Protein AF-A0A2D7CMZ2-F1 (afdb_monomer)

Secondary structure (DSSP, 8-state):
-HHHHHHTS-TT------SSGGG---EEEEEEES--SPPPHHHHHTEEEEEEEESSSTTTTEES-HHHHHHHTT-SEEEEEEEE--SSTT-SPEEEEEEEE--TT--HHHHHHHHHHHHHHHHHHHHHHTT----BPPPPP-TTS-EEPPP-GGGGB--TTS-TGGGHHHHHT-BTTTB-EEEEETTEEEEE---PPPP--

Nearest PDB structures (foldseek):
  2bln-assembly2_B  TM=8.623E-01  e=1.387E-11  Escherichia coli
  5j63-assembly2_B  TM=8.736E-01  e=2.787E-11  Escherichia coli H736
  4wkg-assembly1_C  TM=8.288E-01  e=1.387E-11  Escherichia coli K-12
  6pih-assembly1_A  TM=8.041E-01  e=8.893E-12  Escherichia coli DH5[alpha]
  5j63-assembly1_A  TM=8.215E-01  e=3.593E-11  Escherichia coli H736

Mean predicted aligned error: 3.57 Å

Foldseek 3Di:
DVVVLVVPDDPVDDDDDDDDLVPQDAEAEAEAEQPDDQHDPVSCVRYVFYKYKDWAPPPAQAAAPSVLVVLQVPDQKIKIWIFTQDPPGRQGFTQDIDIFGHPNPAAQVRVCVRSVVVVSVVVVVVVVCPPPTDTHHTDDDDPPGDHDYYDDLVLLEDDPPDDCVNRVSSQRNADCPHRFRWYDDPNDIDGDHDDDDDPDD

Solvent-accessible surface area (backbone atoms only — not comparable to full-atom values): 12060 Å² total; per-residue (Å²): 105,70,68,58,52,58,74,67,48,61,89,88,63,88,82,82,90,76,93,52,79,88,73,64,67,68,46,64,73,41,79,40,70,86,63,89,70,88,78,54,69,75,60,49,65,41,22,80,39,39,32,33,53,43,50,20,62,65,55,32,35,33,75,34,67,26,40,59,59,43,33,48,72,64,47,52,56,36,28,39,26,34,23,38,68,43,88,62,78,80,66,28,39,34,60,50,74,46,81,43,80,42,60,90,82,48,36,36,70,53,48,50,51,55,55,49,53,50,51,54,49,53,51,52,50,53,63,70,41,59,90,69,76,67,69,40,77,58,70,84,81,54,94,86,44,46,70,32,66,73,82,52,60,75,78,25,64,47,66,82,88,54,58,66,76,85,41,38,48,54,55,31,58,28,38,75,83,86,31,36,25,24,35,67,59,93,94,39,81,46,78,51,79,89,76,83,82,75,81,87,125

Radius of gyration: 18.89 Å; Cα contacts (8 Å, |Δi|>4): 293; chains: 1; bounding box: 44×47×57 Å

Sequence (201 aa):
MVRDFIGKLDPRIKAKLLFDENELSEGDLLFLISFHKILKNQDIANYRHSLLLHASDLPDGRGWSPHIWELIKGKNNVTVSILEVSYPADTGRILEKLIVDIPETAICSEINQLVFNAELSLMKNAISAYPNFLFHKQREPSDSDNIWPRRTPQNSEIDPFKSIAEQFNLLRVCDPKRYPAFFYHKDRKYKLFLEVEADED

pLDDT: mean 95.4, std 4.97, range [49.72, 98.75]

Structure (mmCIF, N/CA/C/O backbone):
data_AF-A0A2D7CMZ2-F1
#
_entry.id   AF-A0A2D7CMZ2-F1
#
loop_
_atom_site.group_PDB
_atom_site.id
_atom_site.type_symbol
_atom_site.label_atom_id
_atom_site.label_alt_id
_atom_site.label_comp_id
_atom_site.label_asym_id
_atom_site.label_entity_id
_atom_site.label_seq_id
_atom_site.pdbx_PDB_ins_code
_atom_site.Cartn_x
_atom_site.Cartn_y
_atom_site.Cartn_z
_atom_site.occupancy
_atom_site.B_iso_or_equiv
_atom_site.auth_seq_id
_atom_site.auth_comp_id
_atom_site.auth_asym_id
_atom_site.auth_atom_id
_atom_site.pdbx_PDB_model_num
ATOM 1 N N . MET A 1 1 ? 8.511 -12.801 1.900 1.00 83.44 1 MET A N 1
ATOM 2 C CA . MET A 1 1 ? 7.729 -12.483 0.690 1.00 83.44 1 MET A CA 1
ATOM 3 C C . MET A 1 1 ? 8.542 -11.873 -0.451 1.00 83.44 1 MET A C 1
ATOM 5 O O . MET A 1 1 ? 8.741 -12.588 -1.418 1.00 83.44 1 MET A O 1
ATOM 9 N N . VAL A 1 2 ? 9.078 -10.636 -0.381 1.00 89.00 2 VAL A N 1
ATOM 10 C CA . VAL A 1 2 ? 9.914 -10.099 -1.497 1.00 89.00 2 VAL A CA 1
ATOM 11 C C . VAL A 1 2 ? 11.143 -10.971 -1.770 1.00 89.00 2 VAL A C 1
ATOM 13 O O . VAL A 1 2 ? 11.470 -11.245 -2.917 1.00 89.00 2 VAL A O 1
ATOM 16 N N . ARG A 1 3 ? 11.822 -11.448 -0.719 1.00 92.25 3 ARG A N 1
ATOM 17 C CA . ARG A 1 3 ? 12.965 -12.365 -0.875 1.00 92.25 3 ARG A CA 1
ATOM 18 C C . ARG A 1 3 ? 12.570 -13.655 -1.598 1.00 92.25 3 ARG A C 1
ATOM 20 O O . ARG A 1 3 ? 13.294 -14.095 -2.481 1.00 92.25 3 ARG A O 1
ATOM 27 N N . ASP A 1 4 ? 11.403 -14.204 -1.271 1.00 92.81 4 ASP A N 1
ATOM 28 C CA . ASP A 1 4 ? 10.875 -15.411 -1.916 1.00 92.81 4 ASP A CA 1
ATOM 29 C C . ASP A 1 4 ? 10.481 -15.136 -3.370 1.00 92.81 4 ASP A C 1
ATOM 31 O O . ASP A 1 4 ? 10.699 -15.978 -4.233 1.00 92.81 4 ASP A O 1
ATOM 35 N N . PHE A 1 5 ? 9.933 -13.949 -3.654 1.00 94.12 5 PHE A N 1
ATOM 36 C CA . PHE A 1 5 ? 9.681 -13.480 -5.015 1.00 94.12 5 PHE A CA 1
ATOM 37 C C . PHE A 1 5 ? 10.982 -13.414 -5.822 1.00 94.12 5 PHE A C 1
ATOM 39 O O . PHE A 1 5 ? 11.052 -14.010 -6.891 1.00 94.12 5 PHE A O 1
ATOM 46 N N . ILE A 1 6 ? 12.028 -12.778 -5.279 1.00 94.38 6 ILE A N 1
ATOM 47 C CA . ILE A 1 6 ? 13.356 -12.699 -5.907 1.00 94.38 6 ILE A CA 1
ATOM 48 C C . ILE A 1 6 ? 13.925 -14.099 -6.166 1.00 94.38 6 ILE A C 1
ATOM 50 O O . ILE A 1 6 ? 14.406 -14.364 -7.262 1.00 94.38 6 ILE A O 1
ATOM 54 N N . GLY A 1 7 ? 13.825 -15.011 -5.196 1.00 94.00 7 GLY A N 1
ATOM 55 C CA . GLY A 1 7 ? 14.308 -16.388 -5.337 1.00 94.00 7 GLY A CA 1
ATOM 56 C C . GLY A 1 7 ? 13.576 -17.220 -6.399 1.00 94.00 7 GLY A C 1
ATOM 57 O O . GLY A 1 7 ? 14.083 -18.264 -6.798 1.00 94.00 7 GLY A O 1
ATOM 58 N N . LYS A 1 8 ? 12.403 -16.769 -6.861 1.00 94.38 8 LYS A N 1
ATOM 59 C CA . LYS A 1 8 ? 11.606 -17.406 -7.924 1.00 94.38 8 LYS A CA 1
ATOM 60 C C . LYS A 1 8 ? 11.800 -16.759 -9.300 1.00 94.38 8 LYS A C 1
ATOM 62 O O . LYS A 1 8 ? 11.197 -17.229 -10.264 1.00 94.38 8 LYS A O 1
ATOM 67 N N . LEU A 1 9 ? 12.577 -15.679 -9.400 1.00 94.62 9 LEU A N 1
ATOM 68 C CA . LEU A 1 9 ? 12.885 -15.054 -10.685 1.00 94.62 9 LEU A CA 1
ATOM 69 C C . LEU A 1 9 ? 13.787 -15.961 -11.530 1.00 94.62 9 LEU A C 1
ATOM 71 O O . LEU A 1 9 ? 14.485 -16.833 -11.013 1.00 94.62 9 LEU A O 1
ATOM 75 N N . ASP A 1 10 ? 13.774 -15.739 -12.846 1.00 93.94 10 ASP A N 1
ATOM 76 C CA . ASP A 1 10 ? 14.707 -16.400 -13.758 1.00 93.94 10 ASP A CA 1
ATOM 77 C C . ASP A 1 10 ? 16.156 -16.163 -13.279 1.00 93.94 10 ASP A C 1
ATOM 79 O O . ASP A 1 10 ? 16.508 -15.011 -13.016 1.00 93.94 10 ASP A O 1
ATOM 83 N N . PRO A 1 11 ? 17.017 -17.197 -13.188 1.00 93.06 11 PRO A N 1
ATOM 84 C CA . PRO A 1 11 ? 18.386 -17.061 -12.679 1.00 93.06 11 PRO A CA 1
ATOM 85 C C . PRO A 1 11 ? 19.264 -16.051 -13.430 1.00 93.06 11 PRO A C 1
ATOM 87 O O . PRO A 1 11 ? 20.302 -15.629 -12.920 1.00 93.06 11 PRO A O 1
ATOM 90 N N . ARG A 1 12 ? 18.882 -15.669 -14.655 1.00 94.31 12 ARG A N 1
ATOM 91 C CA . ARG A 1 12 ? 19.566 -14.635 -15.443 1.00 94.31 12 ARG A CA 1
ATOM 92 C C . ARG A 1 12 ? 19.270 -13.223 -14.932 1.00 94.31 12 ARG A C 1
ATOM 94 O O . ARG A 1 12 ? 20.040 -12.307 -15.216 1.00 94.31 12 ARG A O 1
ATOM 101 N N . ILE A 1 13 ? 18.184 -13.039 -14.182 1.00 95.94 13 ILE A N 1
ATOM 102 C CA . ILE A 1 13 ? 17.797 -11.763 -13.582 1.00 95.94 13 ILE A CA 1
ATOM 103 C C . ILE A 1 13 ? 18.567 -11.577 -12.276 1.00 95.94 13 ILE A C 1
ATOM 105 O O . ILE A 1 13 ? 18.423 -12.338 -11.320 1.00 95.94 13 ILE A O 1
ATOM 109 N N . LYS A 1 14 ? 19.365 -10.512 -12.209 1.00 96.00 14 LYS A N 1
ATOM 110 C CA . LYS A 1 14 ? 20.028 -10.087 -10.974 1.00 96.00 14 LYS A CA 1
ATOM 111 C C . LYS A 1 14 ? 19.112 -9.122 -10.232 1.00 96.00 14 LYS A C 1
ATOM 113 O O . LYS A 1 14 ? 18.911 -8.003 -10.688 1.00 96.00 14 LYS A O 1
ATOM 118 N N . ALA A 1 15 ? 18.592 -9.538 -9.083 1.00 96.50 15 ALA A N 1
ATOM 119 C CA . ALA A 1 15 ? 17.739 -8.702 -8.244 1.00 96.50 15 ALA A CA 1
ATOM 120 C C . ALA A 1 15 ? 18.348 -8.503 -6.852 1.00 96.50 15 ALA A C 1
ATOM 122 O O . ALA A 1 15 ? 18.990 -9.397 -6.298 1.00 96.50 15 ALA A O 1
ATOM 123 N N . LYS A 1 16 ? 18.134 -7.314 -6.286 1.00 95.56 16 LYS A N 1
ATOM 124 C CA . LYS A 1 16 ? 18.546 -6.947 -4.928 1.00 95.56 16 LYS A CA 1
ATOM 125 C C . LYS A 1 16 ? 17.369 -6.297 -4.214 1.00 95.56 16 LYS A C 1
ATOM 127 O O . LYS A 1 16 ? 16.633 -5.524 -4.819 1.00 95.56 16 LYS A O 1
ATOM 132 N N . LEU A 1 17 ? 17.213 -6.615 -2.934 1.00 95.81 17 LEU A N 1
ATOM 133 C CA . LEU A 1 17 ? 16.294 -5.917 -2.042 1.00 95.81 17 LEU A CA 1
ATOM 134 C C . LEU A 1 17 ? 17.092 -4.883 -1.253 1.00 95.81 17 LEU A C 1
ATOM 136 O O . LEU A 1 17 ? 18.058 -5.254 -0.589 1.00 95.81 17 LEU A O 1
ATOM 140 N N . LEU A 1 18 ? 16.671 -3.627 -1.343 1.00 95.19 18 LEU A N 1
ATOM 141 C CA . LEU A 1 18 ? 17.294 -2.477 -0.693 1.00 95.19 18 LEU A CA 1
ATOM 142 C C . LEU A 1 18 ? 16.317 -1.908 0.339 1.00 95.19 18 LEU A C 1
ATOM 144 O O . LEU A 1 18 ? 15.101 -2.012 0.154 1.00 95.19 18 LEU A O 1
ATOM 148 N N . PHE A 1 19 ? 16.833 -1.329 1.418 1.00 93.12 19 PHE A N 1
ATOM 149 C CA . PHE A 1 19 ? 16.021 -0.769 2.502 1.00 93.12 19 PHE A CA 1
ATOM 150 C C . PHE A 1 19 ? 16.245 0.733 2.698 1.00 93.12 19 PHE A C 1
ATOM 152 O O . PHE A 1 19 ? 15.421 1.383 3.343 1.00 93.12 19 PHE A O 1
ATOM 159 N N . ASP A 1 20 ? 17.311 1.284 2.122 1.00 92.00 20 ASP A N 1
ATOM 160 C CA . ASP A 1 20 ? 17.645 2.701 2.190 1.00 92.00 20 ASP A CA 1
ATOM 161 C C . ASP A 1 20 ? 18.060 3.257 0.816 1.00 92.00 20 ASP A C 1
ATOM 163 O O . ASP A 1 20 ? 18.661 2.565 -0.008 1.00 92.00 20 ASP A O 1
ATOM 167 N N . GLU A 1 21 ? 17.742 4.528 0.555 1.00 91.62 21 GLU A N 1
ATOM 168 C CA . GLU A 1 21 ? 18.085 5.214 -0.694 1.00 91.62 21 GLU A CA 1
ATOM 169 C C . GLU A 1 21 ? 19.593 5.311 -0.935 1.00 91.62 21 GLU A C 1
ATOM 171 O O . GLU A 1 21 ? 20.021 5.384 -2.082 1.00 91.62 21 GLU A O 1
ATOM 176 N N . ASN A 1 22 ? 20.409 5.275 0.121 1.00 92.75 22 ASN A N 1
ATOM 177 C CA . ASN A 1 22 ? 21.863 5.313 -0.014 1.00 92.75 22 ASN A CA 1
ATOM 178 C C . ASN A 1 22 ? 22.440 3.989 -0.544 1.00 92.75 22 ASN A C 1
ATOM 180 O O . ASN A 1 22 ? 23.614 3.936 -0.902 1.00 92.75 22 ASN A O 1
ATOM 184 N N . GLU A 1 23 ? 21.637 2.922 -0.599 1.00 94.44 23 GLU A N 1
ATOM 185 C CA . GLU A 1 23 ? 22.012 1.645 -1.214 1.00 94.44 23 GLU A CA 1
ATOM 186 C C . GLU A 1 23 ? 21.702 1.603 -2.721 1.00 94.44 23 GLU A C 1
ATOM 188 O O . GLU A 1 23 ? 22.051 0.628 -3.400 1.00 94.44 23 GLU A O 1
ATOM 193 N N . LEU A 1 24 ? 21.025 2.632 -3.252 1.00 95.06 24 LEU A N 1
ATOM 194 C CA . LEU A 1 24 ? 20.744 2.740 -4.679 1.00 95.06 24 LEU A CA 1
ATOM 195 C C . LEU A 1 24 ? 22.048 2.833 -5.470 1.00 95.06 24 LEU A C 1
ATOM 197 O O . LEU A 1 24 ? 23.046 3.411 -5.044 1.00 95.06 24 LEU A O 1
ATOM 201 N N . SER A 1 25 ? 22.025 2.231 -6.651 1.00 93.25 25 SER A N 1
ATOM 202 C CA . SER A 1 25 ? 23.145 2.242 -7.584 1.00 93.25 25 SER A CA 1
ATOM 203 C C . SER A 1 25 ? 22.595 2.473 -8.982 1.00 93.25 25 SER A C 1
ATOM 205 O O . SER A 1 25 ? 22.195 3.589 -9.293 1.00 93.25 25 SER A O 1
ATOM 207 N N . GLU A 1 26 ? 22.524 1.425 -9.789 1.00 95.56 26 GLU A N 1
ATOM 208 C CA . GLU A 1 26 ? 22.036 1.453 -11.162 1.00 95.56 26 GLU A CA 1
ATOM 209 C C . GLU A 1 26 ? 21.335 0.135 -11.499 1.00 95.56 26 GLU A C 1
ATOM 211 O O . GLU A 1 26 ? 21.448 -0.861 -10.770 1.00 95.56 26 GLU A O 1
ATOM 216 N N . GLY A 1 27 ? 20.607 0.114 -12.612 1.00 96.81 27 GLY A N 1
ATOM 217 C CA . GLY A 1 27 ? 19.990 -1.107 -13.117 1.00 96.81 27 GLY A CA 1
ATOM 218 C C . GLY A 1 27 ? 18.964 -0.867 -14.214 1.00 96.81 27 GLY A C 1
ATOM 219 O O . GLY A 1 27 ? 18.706 0.254 -14.639 1.00 96.81 27 GLY A O 1
ATOM 220 N N . ASP A 1 28 ? 18.341 -1.941 -14.680 1.00 97.81 28 ASP A N 1
ATOM 221 C CA . ASP A 1 28 ? 17.277 -1.818 -15.674 1.00 97.81 28 ASP A CA 1
ATOM 222 C C . ASP A 1 28 ? 15.963 -1.355 -15.027 1.00 97.81 28 ASP A C 1
ATOM 224 O O . ASP A 1 28 ? 15.330 -0.417 -15.508 1.00 97.81 28 ASP A O 1
ATOM 228 N N . LEU A 1 29 ? 15.578 -1.970 -13.905 1.00 97.94 29 LEU A N 1
ATOM 229 C CA . LEU A 1 29 ? 14.322 -1.702 -13.206 1.00 97.94 29 LEU A CA 1
ATOM 230 C C . LEU A 1 29 ? 14.569 -1.404 -11.724 1.00 97.94 29 LEU A C 1
ATOM 232 O O . LEU A 1 29 ? 15.198 -2.201 -11.026 1.00 97.94 29 LEU A O 1
ATOM 236 N N . LEU A 1 30 ? 14.015 -0.295 -11.239 1.00 97.94 30 LEU A N 1
ATOM 237 C CA . LEU A 1 30 ? 13.870 0.012 -9.817 1.00 97.94 30 LEU A CA 1
ATOM 238 C C . LEU A 1 30 ? 12.390 -0.068 -9.445 1.00 97.94 30 LEU A C 1
ATOM 240 O O . LEU A 1 30 ? 11.580 0.636 -10.036 1.00 97.94 30 LEU A O 1
ATOM 244 N N . PHE A 1 31 ? 12.037 -0.885 -8.455 1.00 98.00 31 PHE A N 1
ATOM 245 C CA . PHE A 1 31 ? 10.681 -0.935 -7.905 1.00 98.00 31 PHE A CA 1
ATOM 246 C C . PHE A 1 31 ? 10.652 -0.267 -6.530 1.00 98.00 31 PHE A C 1
ATOM 248 O O . PHE A 1 31 ? 11.344 -0.704 -5.611 1.00 98.00 31 PHE A O 1
ATOM 255 N N . LEU A 1 32 ? 9.831 0.770 -6.375 1.00 96.94 32 LEU A N 1
ATOM 256 C CA . LEU A 1 32 ? 9.540 1.406 -5.097 1.00 96.94 32 LEU A CA 1
ATOM 257 C C . LEU A 1 32 ? 8.282 0.772 -4.510 1.00 96.94 32 LEU A C 1
ATOM 259 O O . LEU A 1 32 ? 7.175 0.983 -5.004 1.00 96.94 32 LEU A O 1
ATOM 263 N N . ILE A 1 33 ? 8.468 -0.012 -3.451 1.00 94.88 33 ILE A N 1
ATOM 264 C CA . ILE A 1 33 ? 7.404 -0.768 -2.786 1.00 94.88 33 ILE A CA 1
ATOM 265 C C . ILE A 1 33 ? 7.240 -0.192 -1.386 1.00 94.88 33 ILE A C 1
ATOM 267 O O . ILE A 1 33 ? 8.136 -0.338 -0.554 1.00 94.88 33 ILE A O 1
ATOM 271 N N . SER A 1 34 ? 6.124 0.493 -1.122 1.00 88.56 34 SER A N 1
ATOM 272 C CA . SER A 1 34 ? 5.881 1.163 0.167 1.00 88.56 34 SER A CA 1
ATOM 273 C C . SER A 1 34 ? 7.045 2.065 0.632 1.00 88.56 34 SER A C 1
ATOM 275 O O . SER A 1 34 ? 7.298 2.205 1.829 1.00 88.56 34 SER A O 1
ATOM 277 N N . PHE A 1 35 ? 7.776 2.682 -0.303 1.00 89.06 35 PHE A N 1
ATOM 278 C CA . PHE A 1 35 ? 8.922 3.532 0.014 1.00 89.06 35 PHE A CA 1
ATOM 279 C C . PHE A 1 35 ? 8.464 4.960 0.333 1.00 89.06 35 PHE A C 1
ATOM 281 O O . PHE A 1 35 ? 7.746 5.587 -0.439 1.00 89.06 35 PHE A O 1
ATOM 288 N N . HIS A 1 36 ? 8.851 5.475 1.500 1.00 85.69 36 HIS A N 1
ATOM 289 C CA . HIS A 1 36 ? 8.253 6.687 2.078 1.00 85.69 36 HIS A CA 1
ATOM 290 C C . HIS A 1 36 ? 9.046 7.976 1.839 1.00 85.69 36 HIS A C 1
ATOM 292 O O . HIS A 1 36 ? 8.610 9.046 2.269 1.00 85.69 36 HIS A O 1
ATOM 298 N N . LYS A 1 37 ? 10.224 7.886 1.218 1.00 88.06 37 LYS A N 1
ATOM 299 C CA . LYS A 1 37 ? 11.070 9.044 0.921 1.00 88.06 37 LYS A CA 1
ATOM 300 C C . LYS A 1 37 ? 10.967 9.389 -0.561 1.00 88.06 37 LYS A C 1
ATOM 302 O O . LYS A 1 37 ? 10.842 8.512 -1.411 1.00 88.06 37 LYS A O 1
ATOM 307 N N . ILE A 1 38 ? 11.048 10.679 -0.862 1.00 87.38 38 ILE A N 1
ATOM 308 C CA . ILE A 1 38 ? 11.138 11.158 -2.241 1.00 87.38 38 ILE A CA 1
ATOM 309 C C . ILE A 1 38 ? 12.580 10.946 -2.702 1.00 87.38 38 ILE A C 1
ATOM 311 O O . ILE A 1 38 ? 13.504 11.497 -2.103 1.00 87.38 38 ILE A O 1
ATOM 315 N N . LEU A 1 39 ? 12.766 10.142 -3.748 1.00 90.44 39 LEU A N 1
ATOM 316 C CA . LEU A 1 39 ? 14.077 9.943 -4.359 1.00 90.44 39 LEU A CA 1
ATOM 317 C C . LEU A 1 39 ? 14.504 11.172 -5.160 1.00 90.44 39 LEU A C 1
ATOM 319 O O . LEU A 1 39 ? 13.674 11.880 -5.734 1.00 90.44 39 LEU A O 1
ATOM 323 N N . LYS A 1 40 ? 15.814 11.423 -5.213 1.00 89.31 40 LYS A N 1
ATOM 324 C CA . LYS A 1 40 ? 16.362 12.503 -6.035 1.00 89.31 40 LYS A CA 1
ATOM 325 C C . LYS A 1 40 ? 16.367 12.059 -7.495 1.00 89.31 40 LYS A C 1
ATOM 327 O O . LYS A 1 40 ? 16.633 10.899 -7.798 1.00 89.31 40 LYS A O 1
ATOM 332 N N . ASN A 1 41 ? 16.172 13.007 -8.412 1.00 88.44 41 ASN A N 1
ATOM 333 C CA . ASN A 1 41 ? 16.184 12.729 -9.853 1.00 88.44 41 ASN A CA 1
ATOM 334 C C . ASN A 1 41 ? 17.472 12.032 -10.319 1.00 88.44 41 ASN A C 1
ATOM 336 O O . ASN A 1 41 ? 17.412 11.177 -11.193 1.00 88.44 41 ASN A O 1
ATOM 340 N N . GLN A 1 42 ? 18.620 12.368 -9.721 1.00 90.44 42 GLN A N 1
ATOM 341 C CA . GLN A 1 42 ? 19.901 11.718 -10.019 1.00 90.44 42 GLN A CA 1
ATOM 342 C C . GLN A 1 42 ? 19.908 10.218 -9.678 1.00 90.44 42 GLN A C 1
ATOM 344 O O . GLN A 1 42 ? 20.493 9.441 -10.420 1.00 90.44 42 GLN A O 1
ATOM 349 N N . ASP A 1 43 ? 19.231 9.807 -8.600 1.00 91.31 43 ASP A N 1
ATOM 350 C CA . ASP A 1 43 ? 19.216 8.412 -8.151 1.00 91.31 43 ASP A CA 1
ATOM 351 C C . ASP A 1 43 ? 18.272 7.595 -9.046 1.00 91.31 43 ASP A C 1
ATOM 353 O O . ASP A 1 43 ? 18.578 6.471 -9.432 1.00 91.31 43 ASP A O 1
ATOM 357 N N . ILE A 1 44 ? 17.150 8.204 -9.446 1.00 91.44 44 ILE A N 1
ATOM 358 C CA . ILE A 1 44 ? 16.178 7.647 -10.399 1.00 91.44 44 ILE A CA 1
ATOM 359 C C . ILE A 1 44 ? 16.804 7.475 -11.793 1.00 91.44 44 ILE A C 1
ATOM 361 O O . ILE A 1 44 ? 16.557 6.470 -12.456 1.00 91.44 44 ILE A O 1
ATOM 365 N N . ALA A 1 45 ? 17.615 8.441 -12.240 1.00 92.81 45 ALA A N 1
ATOM 366 C CA . ALA A 1 45 ? 18.195 8.471 -13.586 1.00 92.81 45 ALA A CA 1
ATOM 367 C C . ALA A 1 45 ? 19.223 7.359 -13.853 1.00 92.81 45 ALA A C 1
ATOM 369 O O . ALA A 1 45 ? 19.497 7.054 -15.013 1.00 92.81 45 ALA A O 1
ATOM 370 N N . ASN A 1 46 ? 19.763 6.730 -12.806 1.00 95.69 46 ASN A N 1
ATOM 371 C CA . ASN A 1 46 ? 20.654 5.574 -12.936 1.00 95.69 46 ASN A CA 1
ATOM 372 C C . ASN A 1 46 ? 19.908 4.276 -13.294 1.00 95.69 46 ASN A C 1
ATOM 374 O O . ASN A 1 46 ? 20.536 3.236 -13.509 1.00 95.69 46 ASN A O 1
ATOM 378 N N . TYR A 1 47 ? 18.575 4.316 -13.350 1.00 97.25 47 TYR A N 1
ATOM 379 C CA . TYR A 1 47 ? 17.740 3.187 -13.731 1.00 97.25 47 TYR A CA 1
ATOM 380 C C . TYR A 1 47 ? 17.023 3.460 -15.050 1.00 97.25 47 TYR A C 1
ATOM 382 O O . TYR A 1 47 ? 16.512 4.560 -15.262 1.00 97.25 47 TYR A O 1
ATOM 390 N N . ARG A 1 48 ? 16.925 2.457 -15.936 1.00 96.69 48 ARG A N 1
ATOM 391 C CA . ARG A 1 48 ? 16.186 2.634 -17.206 1.00 96.69 48 ARG A CA 1
ATOM 392 C C . ARG A 1 48 ? 14.709 2.922 -16.965 1.00 96.69 48 ARG A C 1
ATOM 394 O O . ARG A 1 48 ? 14.146 3.779 -17.638 1.00 96.69 48 ARG A O 1
ATOM 401 N N . HIS A 1 49 ? 14.106 2.235 -15.995 1.00 97.44 49 HIS A N 1
ATOM 402 C CA . HIS A 1 49 ? 12.785 2.568 -15.475 1.00 97.44 49 HIS A CA 1
ATOM 403 C C . HIS A 1 49 ? 12.764 2.491 -13.951 1.00 97.44 49 HIS A C 1
ATOM 405 O O . HIS A 1 49 ? 13.173 1.495 -13.356 1.00 97.44 49 HIS A O 1
ATOM 411 N N . SER A 1 50 ? 12.214 3.530 -13.328 1.00 97.56 50 SER A N 1
ATOM 412 C CA . SER A 1 50 ? 11.840 3.517 -11.916 1.00 97.56 50 SER A CA 1
ATOM 413 C C . SER A 1 50 ? 10.323 3.461 -11.817 1.00 97.56 50 SER A C 1
ATOM 415 O O . SER A 1 50 ? 9.635 4.345 -12.328 1.00 97.56 50 SER A O 1
ATOM 417 N N . LEU A 1 51 ? 9.811 2.414 -11.180 1.00 98.06 51 LEU A N 1
ATOM 418 C CA . LEU A 1 51 ? 8.397 2.103 -11.061 1.00 98.06 51 LEU A CA 1
ATOM 419 C C . LEU A 1 51 ? 7.965 2.177 -9.596 1.00 98.06 51 LEU A C 1
ATOM 421 O O . LEU A 1 51 ? 8.625 1.631 -8.718 1.00 98.06 51 LEU A O 1
ATOM 425 N N . LEU A 1 52 ? 6.849 2.839 -9.335 1.00 97.88 52 LEU A N 1
ATOM 426 C CA . LEU A 1 52 ? 6.201 2.932 -8.034 1.00 97.88 52 LEU A CA 1
ATOM 427 C C . LEU A 1 52 ? 5.013 1.971 -7.991 1.00 97.88 52 LEU A C 1
ATOM 429 O O . LEU A 1 52 ? 4.274 1.867 -8.968 1.00 97.88 52 LEU A O 1
ATOM 433 N N . LEU A 1 53 ? 4.828 1.289 -6.863 1.00 98.31 53 LEU A N 1
ATOM 434 C CA . LEU A 1 53 ? 3.602 0.562 -6.541 1.00 98.31 53 LEU A CA 1
ATOM 435 C C . LEU A 1 53 ? 2.751 1.440 -5.623 1.00 98.31 53 LEU A C 1
ATOM 437 O O . LEU A 1 53 ? 3.234 1.907 -4.590 1.00 98.31 53 LEU A O 1
ATOM 441 N N . HIS A 1 54 ? 1.492 1.664 -5.999 1.00 97.88 54 HIS A N 1
ATOM 442 C CA . HIS A 1 54 ? 0.573 2.524 -5.258 1.00 97.88 54 HIS A CA 1
ATOM 443 C C . HIS A 1 54 ? -0.835 1.932 -5.212 1.00 97.88 54 HIS A C 1
ATOM 445 O O . HIS A 1 54 ? -1.438 1.652 -6.243 1.00 97.88 54 HIS A O 1
ATOM 451 N N . ALA A 1 55 ? -1.382 1.754 -4.013 1.00 97.69 55 ALA A N 1
ATOM 452 C CA . ALA A 1 55 ? -2.637 1.035 -3.788 1.00 97.69 55 ALA A CA 1
ATOM 453 C C . ALA A 1 55 ? -3.897 1.914 -3.956 1.00 97.69 55 ALA A C 1
ATOM 455 O O . ALA A 1 55 ? -4.730 1.972 -3.048 1.00 97.69 55 ALA A O 1
ATOM 456 N N . SER A 1 56 ? -4.015 2.625 -5.086 1.00 97.94 56 SER A N 1
ATOM 457 C CA . SER A 1 56 ? -5.259 3.297 -5.493 1.00 97.94 56 SER A CA 1
ATOM 458 C C . SER A 1 56 ? -5.517 3.263 -7.002 1.00 97.94 56 SER A C 1
ATOM 460 O O . SER A 1 56 ? -4.645 2.915 -7.806 1.00 97.94 56 SER A O 1
ATOM 462 N N . ASP A 1 57 ? -6.722 3.689 -7.394 1.00 97.75 57 ASP A N 1
ATOM 463 C CA . ASP A 1 57 ? -7.117 3.901 -8.788 1.00 97.75 57 ASP A CA 1
ATOM 464 C C . ASP A 1 57 ? -6.707 5.297 -9.296 1.00 97.75 57 ASP A C 1
ATOM 466 O O . ASP A 1 57 ? -7.532 6.179 -9.541 1.00 97.75 57 ASP A O 1
ATOM 470 N N . LEU A 1 58 ? -5.397 5.508 -9.452 1.00 98.00 58 LEU A N 1
ATOM 471 C CA . LEU A 1 58 ? -4.832 6.816 -9.805 1.00 98.00 58 LEU A CA 1
ATOM 472 C C . LEU A 1 58 ? -5.463 7.438 -11.072 1.00 98.00 58 LEU A C 1
ATOM 474 O O . LEU A 1 58 ? -5.657 6.733 -12.071 1.00 98.00 58 LEU A O 1
ATOM 478 N N . PRO A 1 59 ? -5.757 8.753 -11.083 1.00 97.44 59 PRO A N 1
ATOM 479 C CA . PRO A 1 59 ? -5.302 9.768 -10.121 1.00 97.44 59 PRO A CA 1
ATOM 480 C C . PRO A 1 59 ? -6.139 9.886 -8.835 1.00 97.44 59 PRO A C 1
ATOM 482 O O . PRO A 1 59 ? -5.778 10.686 -7.970 1.00 97.44 59 PRO A O 1
ATOM 485 N N . ASP A 1 60 ? -7.227 9.124 -8.679 1.00 97.88 60 ASP A N 1
ATOM 486 C CA . ASP A 1 60 ? -7.962 9.081 -7.410 1.00 97.88 60 ASP A CA 1
ATOM 487 C C . ASP A 1 60 ? -7.164 8.297 -6.357 1.00 97.88 60 ASP A C 1
ATOM 489 O O . ASP A 1 60 ? -6.489 7.304 -6.645 1.00 97.88 60 ASP A O 1
ATOM 493 N N . GLY A 1 61 ? -7.206 8.772 -5.116 1.00 96.88 61 GLY A N 1
ATOM 494 C CA . GLY A 1 61 ? -6.521 8.145 -3.993 1.00 96.88 61 GLY A CA 1
ATOM 495 C C . GLY A 1 61 ? -5.002 8.351 -3.964 1.00 96.88 61 GLY A C 1
ATOM 496 O O . GLY A 1 61 ? -4.269 7.467 -3.527 1.00 96.88 61 GLY A O 1
ATOM 497 N N . ARG A 1 62 ? -4.496 9.515 -4.383 1.00 96.75 62 ARG A N 1
ATOM 498 C CA . ARG A 1 62 ? -3.079 9.877 -4.155 1.00 96.75 62 ARG A CA 1
ATOM 499 C C . ARG A 1 62 ? -2.748 9.980 -2.665 1.00 96.75 62 ARG A C 1
ATOM 501 O O . ARG A 1 62 ? -3.642 10.142 -1.833 1.00 96.75 62 ARG A O 1
ATOM 508 N N . GLY A 1 63 ? -1.462 9.964 -2.322 1.00 94.75 63 GLY A N 1
ATOM 509 C CA . GLY A 1 63 ? -0.999 10.194 -0.953 1.00 94.75 63 GLY A CA 1
ATOM 510 C C . GLY A 1 63 ? -0.757 8.902 -0.176 1.00 94.75 63 GLY A C 1
ATOM 511 O O . GLY A 1 63 ? -0.094 7.990 -0.651 1.00 94.75 63 GLY A O 1
ATOM 512 N N . TRP A 1 64 ? -1.214 8.825 1.072 1.00 95.12 64 TRP A N 1
ATOM 513 C CA . TRP A 1 64 ? -0.713 7.811 2.006 1.00 95.12 64 TRP A CA 1
ATOM 514 C C . TRP A 1 64 ? -1.711 6.698 2.290 1.00 95.12 64 TRP A C 1
ATOM 516 O O . TRP A 1 64 ? -2.791 6.949 2.820 1.00 95.12 64 TRP A O 1
ATOM 526 N N . SER A 1 65 ? -1.285 5.453 2.039 1.00 94.19 65 SER A N 1
ATOM 527 C CA . SER A 1 65 ? -2.068 4.234 2.323 1.00 94.19 65 SER A CA 1
ATOM 528 C C . SER A 1 65 ? -3.543 4.346 1.882 1.00 94.19 65 SER A C 1
ATOM 530 O O . SER A 1 65 ? -4.434 4.072 2.685 1.00 94.19 65 SER A O 1
ATOM 532 N N . PRO A 1 66 ? -3.817 4.775 0.636 1.00 96.88 66 PRO A N 1
ATOM 533 C CA . PRO A 1 66 ? -5.169 5.065 0.146 1.00 96.88 66 PRO A CA 1
ATOM 534 C C . PRO A 1 66 ? -6.174 3.935 0.360 1.00 96.88 66 PRO A C 1
ATOM 536 O O . PRO A 1 66 ? -7.242 4.181 0.914 1.00 96.88 66 PRO A O 1
ATOM 539 N N . HIS A 1 67 ? -5.800 2.698 0.029 1.00 97.69 67 HIS A N 1
ATOM 540 C CA . HIS A 1 67 ? -6.615 1.509 0.279 1.00 97.69 67 HIS A CA 1
ATOM 541 C C . HIS A 1 67 ? -7.147 1.426 1.722 1.00 97.69 67 HIS A C 1
ATOM 543 O O . HIS A 1 67 ? -8.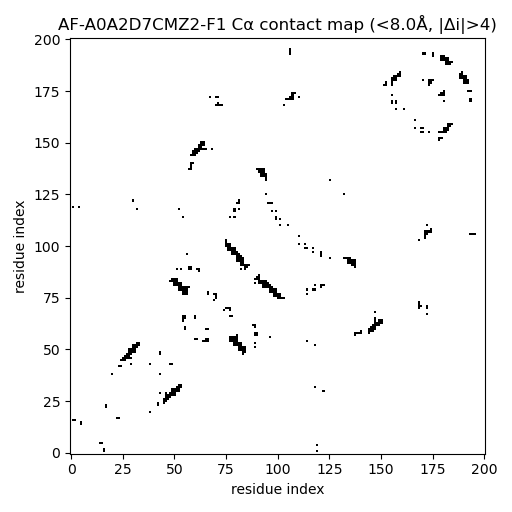305 1.092 1.927 1.00 97.69 67 HIS A O 1
ATOM 549 N N . ILE A 1 68 ? -6.362 1.801 2.740 1.00 97.44 68 ILE A N 1
ATOM 550 C CA . ILE A 1 68 ? -6.827 1.796 4.136 1.00 97.44 68 ILE A CA 1
ATOM 551 C C . ILE A 1 68 ? -7.969 2.793 4.342 1.00 97.44 68 ILE A C 1
ATOM 553 O O . ILE A 1 68 ? -8.966 2.471 4.984 1.00 97.44 68 ILE A O 1
ATOM 557 N N . TRP A 1 69 ? -7.844 4.002 3.799 1.00 97.94 69 TRP A N 1
ATOM 558 C CA . TRP A 1 69 ? -8.887 5.020 3.899 1.00 97.94 69 TRP A CA 1
ATOM 559 C C . TRP A 1 69 ? -10.158 4.635 3.144 1.00 97.94 69 TRP A C 1
ATOM 561 O O . TRP A 1 69 ? -11.265 4.885 3.620 1.00 97.94 69 TRP A O 1
ATOM 571 N N . GLU A 1 70 ? -10.004 4.007 1.984 1.00 97.50 70 GLU A N 1
ATOM 572 C CA . GLU A 1 70 ? -11.117 3.501 1.190 1.00 97.50 70 GLU A CA 1
ATOM 573 C C . GLU A 1 70 ? -11.872 2.371 1.898 1.00 97.50 70 GLU A C 1
ATOM 575 O O . GLU A 1 70 ? -13.103 2.391 1.941 1.00 97.50 70 GLU A O 1
ATOM 580 N N . LEU A 1 71 ? -11.150 1.436 2.523 1.00 98.31 71 LEU A N 1
ATOM 581 C CA . LEU A 1 71 ? -11.740 0.359 3.320 1.00 98.31 71 LEU A CA 1
ATOM 582 C C . LEU A 1 71 ? -12.462 0.902 4.563 1.00 98.31 71 LEU A C 1
ATOM 584 O O . LEU A 1 71 ? -13.555 0.435 4.878 1.00 98.31 71 LEU A O 1
ATOM 588 N N . ILE A 1 72 ? -11.921 1.936 5.226 1.00 97.88 72 ILE A N 1
ATOM 589 C CA . ILE A 1 72 ? -12.615 2.645 6.322 1.00 97.88 72 ILE A CA 1
ATOM 590 C C . ILE A 1 72 ? -13.940 3.243 5.830 1.00 97.88 72 ILE A C 1
ATOM 592 O O . ILE A 1 72 ? -14.946 3.170 6.535 1.00 97.88 72 ILE A O 1
ATOM 596 N N . LYS A 1 73 ? -13.959 3.800 4.611 1.00 96.69 73 LYS A N 1
ATOM 597 C CA . LYS A 1 73 ? -15.166 4.331 3.954 1.00 96.69 73 LYS A CA 1
ATOM 598 C C . LYS A 1 73 ? -16.125 3.243 3.442 1.00 96.69 73 LYS A C 1
ATOM 600 O O . LYS A 1 73 ? -17.157 3.584 2.872 1.00 96.69 73 LYS A O 1
ATOM 605 N N . GLY A 1 74 ? -15.816 1.963 3.648 1.00 97.00 74 GLY A N 1
ATOM 606 C CA . GLY A 1 74 ? -16.687 0.848 3.287 1.00 97.00 74 GLY A CA 1
ATOM 607 C C . GLY A 1 74 ? -16.523 0.336 1.860 1.00 97.00 74 GLY A C 1
ATOM 608 O O . GLY A 1 74 ? -17.390 -0.400 1.398 1.00 97.00 74 GLY A O 1
ATOM 609 N N . LYS A 1 75 ? -1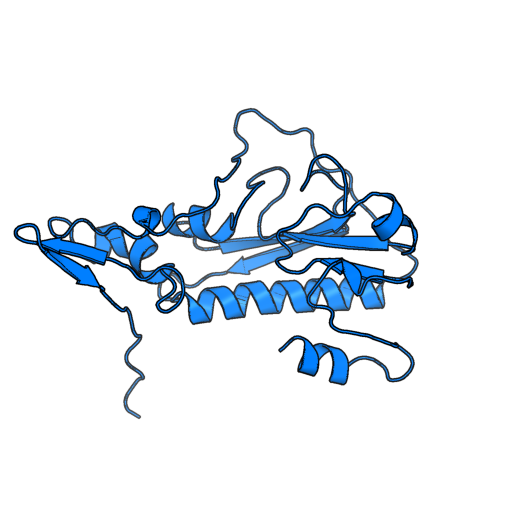5.433 0.677 1.151 1.00 97.12 75 LYS A N 1
ATOM 610 C CA . LYS A 1 75 ? -15.098 -0.067 -0.072 1.00 97.12 75 LYS A CA 1
ATOM 611 C C . LYS A 1 75 ? -14.790 -1.529 0.283 1.00 97.12 75 LYS A C 1
ATOM 613 O O . LYS A 1 75 ? -14.229 -1.823 1.338 1.00 97.12 75 LYS A O 1
ATOM 618 N N . ASN A 1 76 ? -15.143 -2.433 -0.623 1.00 96.44 76 ASN A N 1
ATOM 619 C CA . ASN A 1 76 ? -14.890 -3.876 -0.535 1.00 96.44 76 ASN A CA 1
ATOM 620 C C . ASN A 1 76 ? -13.899 -4.365 -1.607 1.00 96.44 76 ASN A C 1
ATOM 622 O O . ASN A 1 76 ? -13.673 -5.558 -1.763 1.00 96.44 76 ASN A O 1
ATOM 626 N N . ASN A 1 77 ? -13.305 -3.438 -2.349 1.00 97.75 77 ASN A N 1
ATOM 627 C CA . ASN A 1 77 ? -12.221 -3.681 -3.282 1.00 97.75 77 ASN A CA 1
ATOM 628 C C . ASN A 1 77 ? -11.278 -2.479 -3.263 1.00 97.75 77 ASN A C 1
ATOM 630 O O . ASN A 1 77 ? -11.655 -1.377 -2.849 1.00 97.75 77 ASN A O 1
ATOM 634 N N . VAL A 1 78 ? -10.040 -2.716 -3.676 1.00 98.06 78 VAL A N 1
ATOM 635 C CA . VAL A 1 78 ? -8.993 -1.701 -3.777 1.00 98.06 78 VAL A CA 1
ATOM 636 C C . VAL A 1 78 ? -8.259 -1.900 -5.096 1.00 98.06 78 VAL A C 1
ATOM 638 O O . VAL A 1 78 ? -8.053 -3.030 -5.537 1.00 98.06 78 VAL A O 1
ATOM 641 N N . THR A 1 79 ? -7.851 -0.812 -5.734 1.00 98.62 79 THR A N 1
ATOM 642 C CA . THR A 1 79 ? -7.033 -0.881 -6.948 1.00 98.62 79 THR A CA 1
ATOM 643 C C . THR A 1 79 ? -5.568 -0.730 -6.574 1.00 98.62 79 THR A C 1
ATOM 645 O O . THR A 1 79 ? -5.227 0.138 -5.781 1.00 98.62 79 THR A O 1
ATOM 648 N N . VAL A 1 80 ? -4.685 -1.539 -7.151 1.00 98.75 80 VAL A N 1
ATOM 649 C CA . VAL A 1 80 ? -3.231 -1.382 -7.053 1.00 98.75 80 VAL A CA 1
ATOM 650 C C . VAL A 1 80 ? -2.698 -1.004 -8.424 1.00 98.75 80 VAL A C 1
ATOM 652 O O . VAL A 1 80 ? -2.932 -1.706 -9.404 1.00 98.75 80 VAL A O 1
ATOM 655 N N . SER A 1 81 ? -1.997 0.119 -8.493 1.00 98.69 81 SER A N 1
ATOM 656 C CA . SER A 1 81 ? -1.388 0.663 -9.700 1.00 98.69 81 SER A CA 1
ATOM 657 C C . SER A 1 81 ? 0.127 0.483 -9.655 1.00 98.69 81 SER A C 1
ATOM 659 O O . SER A 1 81 ? 0.754 0.713 -8.621 1.00 98.69 81 SER A O 1
ATOM 661 N N . ILE A 1 82 ? 0.723 0.144 -10.797 1.00 98.75 82 ILE A N 1
ATOM 662 C CA . ILE A 1 82 ? 2.157 0.309 -11.044 1.00 98.75 82 ILE A CA 1
ATOM 663 C C . ILE A 1 82 ? 2.358 1.418 -12.073 1.00 98.75 82 ILE A C 1
ATOM 665 O O . ILE A 1 82 ? 1.695 1.450 -13.111 1.00 98.75 82 ILE A O 1
ATOM 669 N N . LEU A 1 83 ? 3.246 2.359 -11.775 1.00 98.44 83 LEU A N 1
ATOM 670 C CA . LEU A 1 83 ? 3.431 3.580 -12.555 1.00 98.44 83 LEU A CA 1
ATOM 671 C C . LEU A 1 83 ? 4.887 4.017 -12.570 1.00 98.44 83 LEU A C 1
ATOM 673 O O . LEU A 1 83 ? 5.661 3.612 -11.713 1.00 98.44 83 LEU A O 1
ATOM 677 N N . GLU A 1 84 ? 5.263 4.877 -13.508 1.00 97.31 84 GLU A N 1
ATOM 678 C CA . GLU A 1 84 ? 6.568 5.535 -13.441 1.00 97.31 84 GLU A CA 1
ATOM 679 C C . GLU A 1 84 ? 6.663 6.474 -12.243 1.00 97.31 84 GLU A C 1
ATOM 681 O O . GLU A 1 84 ? 5.722 7.197 -11.908 1.00 97.31 84 GLU A O 1
ATOM 686 N N . VAL A 1 85 ? 7.841 6.510 -11.630 1.00 96.12 85 VAL A N 1
ATOM 687 C CA . VAL A 1 85 ? 8.172 7.538 -10.648 1.00 96.12 85 VAL A CA 1
ATOM 688 C C . VAL A 1 85 ? 8.210 8.893 -11.354 1.00 96.12 85 VAL A C 1
ATOM 690 O O . VAL A 1 85 ? 8.893 9.069 -12.362 1.00 96.12 85 VAL A O 1
ATOM 693 N N . SER A 1 86 ? 7.481 9.865 -10.814 1.00 93.50 86 SER A N 1
ATOM 694 C CA . SER A 1 86 ? 7.427 11.233 -11.329 1.00 93.50 86 SER A CA 1
ATOM 695 C C . SER A 1 86 ? 7.471 12.254 -10.200 1.00 93.50 86 SER A C 1
ATOM 697 O O . SER A 1 86 ? 7.286 11.916 -9.030 1.00 93.50 86 SER A O 1
ATOM 699 N N . TYR A 1 87 ? 7.637 13.522 -10.574 1.00 89.88 87 TYR A N 1
ATOM 700 C CA . T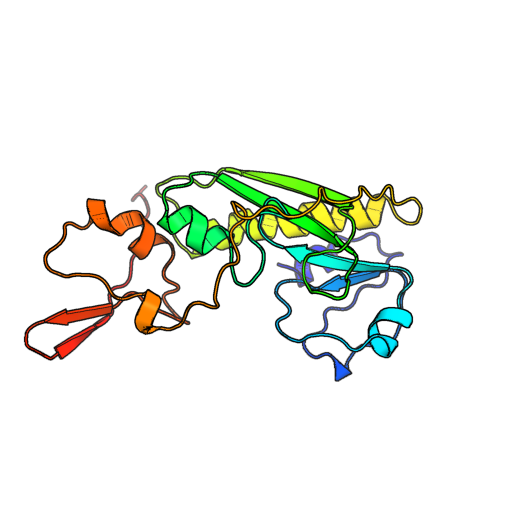YR A 1 87 ? 7.328 14.656 -9.714 1.00 89.88 87 TYR A CA 1
ATOM 701 C C . TYR A 1 87 ? 6.203 15.489 -10.352 1.00 89.88 87 TYR A C 1
ATOM 703 O O . TYR A 1 87 ? 6.360 15.888 -11.508 1.00 89.88 87 TYR A O 1
ATOM 711 N N . PRO A 1 88 ? 5.104 15.794 -9.637 1.00 91.19 88 PRO A N 1
ATOM 712 C CA . PRO A 1 88 ? 4.774 15.382 -8.265 1.00 91.19 88 PRO 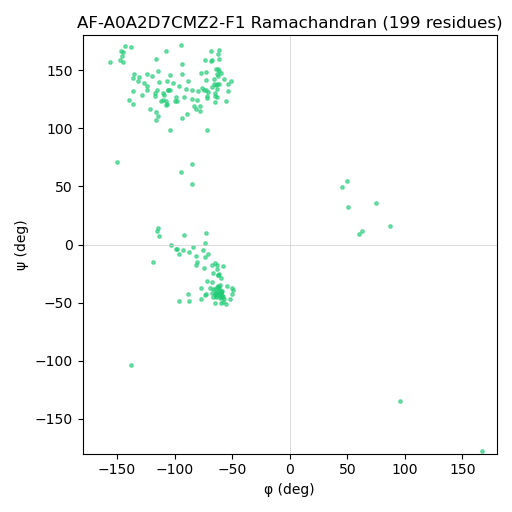A CA 1
ATOM 713 C C . PRO A 1 88 ? 4.637 13.857 -8.063 1.00 91.19 88 PRO A C 1
ATOM 715 O O . PRO A 1 88 ? 4.599 13.091 -9.026 1.00 91.19 88 PRO A O 1
ATOM 718 N N . ALA A 1 89 ? 4.597 13.409 -6.803 1.00 92.00 89 ALA A N 1
ATOM 719 C CA . ALA A 1 89 ? 4.382 11.995 -6.485 1.00 92.00 89 ALA A CA 1
ATOM 720 C C . ALA A 1 89 ? 3.013 11.514 -6.996 1.00 92.00 89 ALA A C 1
ATOM 722 O O . ALA A 1 89 ? 2.058 12.291 -7.066 1.00 92.00 89 ALA A O 1
ATOM 723 N N . ASP A 1 90 ? 2.935 10.231 -7.344 1.00 95.12 90 ASP A N 1
ATOM 724 C CA . ASP A 1 90 ? 1.726 9.542 -7.812 1.00 95.12 90 ASP A CA 1
ATOM 725 C C . ASP A 1 90 ? 1.122 10.066 -9.138 1.00 95.12 90 ASP A C 1
ATOM 727 O O . ASP A 1 90 ? 0.008 9.693 -9.504 1.00 95.12 90 ASP A O 1
ATOM 731 N N . THR A 1 91 ? 1.829 10.919 -9.895 1.00 96.12 91 THR A N 1
ATOM 732 C CA . THR A 1 91 ? 1.325 11.494 -11.167 1.00 96.12 91 THR A CA 1
ATOM 733 C C . THR A 1 91 ? 1.896 10.856 -12.432 1.00 96.12 91 THR A C 1
ATOM 735 O O . THR A 1 91 ? 1.568 11.276 -13.542 1.00 96.12 91 THR A O 1
ATOM 738 N N . GLY A 1 92 ? 2.781 9.872 -12.286 1.00 96.75 92 GLY A N 1
ATOM 739 C CA . GLY A 1 92 ? 3.480 9.260 -13.409 1.00 96.75 92 GLY A CA 1
ATOM 740 C C . GLY A 1 92 ? 2.550 8.453 -14.306 1.00 96.75 92 GLY A C 1
ATOM 741 O O . GLY A 1 92 ? 1.409 8.148 -13.956 1.00 96.75 92 GLY A O 1
ATOM 742 N N . ARG A 1 93 ? 3.030 8.093 -15.496 1.00 98.12 93 ARG A N 1
ATOM 743 C CA . ARG A 1 93 ? 2.237 7.277 -16.421 1.00 98.12 93 ARG A CA 1
ATOM 744 C C . ARG A 1 93 ? 2.027 5.886 -15.826 1.00 98.12 93 ARG A C 1
ATOM 746 O O . ARG A 1 93 ? 2.953 5.306 -15.263 1.00 98.12 93 ARG A O 1
ATOM 753 N N . ILE A 1 94 ? 0.819 5.358 -15.966 1.00 98.62 94 ILE A N 1
ATOM 754 C CA . ILE A 1 94 ? 0.448 4.040 -15.453 1.00 98.62 94 ILE A CA 1
ATOM 755 C C . ILE A 1 94 ? 0.954 2.977 -16.418 1.00 98.62 94 ILE A C 1
ATOM 757 O O . ILE A 1 94 ? 0.730 3.084 -17.622 1.00 98.62 94 ILE A O 1
ATOM 761 N N . LEU A 1 95 ? 1.614 1.953 -15.891 1.00 98.62 95 LEU A N 1
ATOM 762 C CA . LEU A 1 95 ? 1.950 0.753 -16.647 1.00 98.62 95 LEU A CA 1
ATOM 763 C C . LEU A 1 95 ? 0.798 -0.255 -16.584 1.00 98.62 95 LEU A C 1
ATOM 765 O O . LEU A 1 95 ? 0.352 -0.736 -17.617 1.00 98.62 95 LEU A O 1
ATOM 769 N N . GLU A 1 96 ? 0.279 -0.537 -15.390 1.00 98.62 96 GLU A N 1
ATOM 770 C CA . GLU A 1 96 ? -0.807 -1.504 -15.196 1.00 98.62 96 GLU A CA 1
ATOM 771 C C . GLU A 1 96 ? -1.581 -1.200 -13.901 1.00 98.62 96 GLU A C 1
ATOM 773 O O . GLU A 1 96 ? -1.059 -0.554 -12.987 1.00 98.62 96 GLU A O 1
ATOM 778 N N . LYS A 1 97 ? -2.835 -1.662 -13.824 1.00 98.69 97 LYS A N 1
ATOM 779 C CA . LYS A 1 97 ? -3.659 -1.650 -12.610 1.00 98.69 97 LYS A CA 1
ATOM 780 C C . LYS A 1 97 ? -4.280 -3.021 -12.383 1.00 98.69 97 LYS A C 1
ATOM 782 O O . LYS A 1 97 ? -4.714 -3.654 -13.341 1.00 98.69 97 LYS A O 1
ATOM 787 N N . LEU A 1 98 ? -4.401 -3.424 -11.123 1.00 98.69 98 LEU A N 1
ATOM 788 C CA . LEU A 1 98 ? -5.156 -4.603 -10.701 1.00 98.69 98 LEU A CA 1
ATOM 789 C C . LEU A 1 98 ? -6.211 -4.204 -9.676 1.00 98.69 98 LEU A C 1
ATOM 791 O O . LEU A 1 98 ? -5.918 -3.450 -8.753 1.00 98.69 98 LEU A O 1
ATOM 795 N N . ILE A 1 99 ? -7.422 -4.736 -9.821 1.00 98.69 99 ILE A N 1
ATOM 796 C CA . ILE A 1 99 ? -8.465 -4.643 -8.797 1.00 98.69 99 ILE A CA 1
ATOM 797 C C . ILE A 1 99 ? -8.323 -5.858 -7.882 1.00 98.69 99 ILE A C 1
ATOM 799 O O . ILE A 1 99 ? -8.153 -6.982 -8.356 1.00 98.69 99 ILE A O 1
ATOM 803 N N . VAL A 1 100 ? -8.375 -5.618 -6.578 1.00 98.56 100 VAL A N 1
ATOM 804 C CA . VAL A 1 100 ? -8.258 -6.633 -5.535 1.00 98.56 100 VAL A CA 1
ATOM 805 C C . VAL A 1 100 ? -9.514 -6.586 -4.686 1.00 98.56 100 VAL A C 1
ATOM 807 O O . VAL A 1 100 ? -9.772 -5.583 -4.019 1.00 98.56 100 VAL A O 1
ATOM 810 N N . ASP A 1 101 ? -10.277 -7.672 -4.689 1.00 98.50 101 ASP A N 1
ATOM 811 C CA . ASP A 1 101 ? -11.410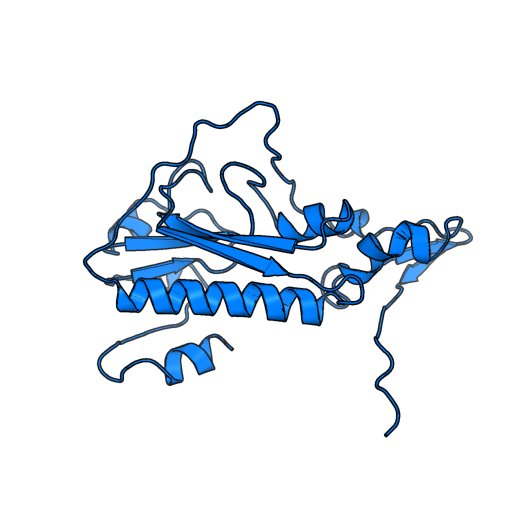 -7.824 -3.784 1.00 98.50 101 ASP A CA 1
ATOM 812 C C . ASP A 1 101 ? -10.903 -8.037 -2.356 1.00 98.50 101 ASP A C 1
ATOM 814 O O . ASP A 1 101 ? -10.018 -8.857 -2.096 1.00 98.50 101 ASP A O 1
ATOM 818 N N . ILE A 1 102 ? -11.466 -7.277 -1.424 1.00 98.50 102 ILE A N 1
ATOM 819 C CA . ILE A 1 102 ? -11.134 -7.326 -0.006 1.00 98.50 102 ILE A CA 1
ATOM 820 C C . ILE A 1 102 ? -12.382 -7.799 0.738 1.00 98.50 102 ILE A C 1
ATOM 822 O O . ILE A 1 102 ? -13.325 -7.014 0.888 1.00 98.50 102 ILE A O 1
ATOM 826 N N . PRO A 1 103 ? -12.402 -9.050 1.240 1.00 97.75 103 PRO A N 1
ATOM 827 C CA . PRO A 1 103 ? -13.515 -9.544 2.037 1.00 97.75 103 PRO A CA 1
ATOM 828 C C . PRO A 1 103 ? -13.847 -8.578 3.176 1.00 97.75 103 PRO A C 1
ATOM 830 O O . PRO A 1 103 ? -12.953 -8.007 3.808 1.00 97.75 103 PRO A O 1
ATOM 833 N N . GLU A 1 104 ? -15.133 -8.386 3.462 1.00 96.38 104 GLU A N 1
ATOM 834 C CA . GLU A 1 104 ? -15.564 -7.492 4.548 1.00 96.38 104 GLU A CA 1
ATOM 835 C C . GLU A 1 104 ? -15.060 -7.971 5.914 1.00 96.38 104 GLU A C 1
ATOM 837 O O . GLU A 1 104 ? -14.807 -7.157 6.799 1.00 96.38 104 GLU A O 1
ATOM 842 N N . THR A 1 105 ? -14.830 -9.278 6.047 1.00 95.75 105 THR A N 1
ATOM 843 C CA . THR A 1 105 ? -14.264 -9.937 7.227 1.00 95.75 105 THR A CA 1
ATOM 844 C C . THR A 1 105 ? -12.744 -9.837 7.321 1.00 95.75 105 THR A C 1
ATOM 846 O O . THR A 1 105 ? -12.204 -10.083 8.396 1.00 95.75 105 THR A O 1
ATOM 849 N N . ALA A 1 106 ? -12.051 -9.466 6.237 1.00 97.56 106 ALA A N 1
ATOM 850 C CA . ALA A 1 106 ? -10.596 -9.466 6.211 1.00 97.56 106 ALA A CA 1
ATOM 851 C C . ALA A 1 106 ? -10.025 -8.441 7.198 1.00 97.56 106 ALA A C 1
ATOM 853 O O . ALA A 1 106 ? -10.403 -7.260 7.172 1.00 97.56 106 ALA A O 1
ATOM 854 N N . ILE A 1 107 ? -9.082 -8.885 8.025 1.00 97.31 107 ILE A N 1
ATOM 855 C CA . ILE A 1 107 ? -8.353 -8.049 8.982 1.00 97.31 107 ILE A CA 1
ATOM 856 C C . ILE A 1 107 ? -7.025 -7.552 8.401 1.00 97.31 107 ILE A C 1
ATOM 858 O O . ILE A 1 107 ? -6.582 -7.968 7.333 1.00 97.31 107 ILE A O 1
ATOM 862 N N . CYS A 1 108 ? -6.357 -6.645 9.113 1.00 97.31 108 CYS A N 1
ATOM 863 C CA . CYS A 1 108 ? -5.199 -5.891 8.634 1.00 97.31 108 CYS A CA 1
ATOM 864 C C . CYS A 1 108 ? -4.105 -6.774 8.012 1.00 97.31 108 CYS A C 1
ATOM 866 O O . CYS A 1 108 ? -3.564 -6.439 6.960 1.00 97.31 108 CYS A O 1
ATOM 868 N N . SER A 1 109 ? -3.787 -7.921 8.617 1.00 96.00 109 SER A N 1
ATOM 869 C CA . SER A 1 109 ? -2.807 -8.868 8.069 1.00 96.00 109 SER A CA 1
ATOM 870 C C . SER A 1 109 ? -3.233 -9.464 6.727 1.00 96.00 109 SER A C 1
ATOM 872 O O . SER A 1 109 ? -2.412 -9.555 5.818 1.00 96.00 109 SER A O 1
ATOM 874 N N . GLU A 1 110 ? -4.502 -9.835 6.590 1.00 97.44 110 GLU A N 1
ATOM 875 C CA . GLU A 1 110 ? -5.064 -10.444 5.381 1.00 97.44 110 GLU A CA 1
ATOM 876 C C . GLU A 1 110 ? -5.209 -9.408 4.267 1.00 97.44 110 GLU A C 1
ATOM 878 O O . GLU A 1 110 ? -4.807 -9.661 3.135 1.00 97.44 110 GLU A O 1
ATOM 883 N N . ILE A 1 111 ? -5.675 -8.201 4.603 1.00 97.94 111 ILE A N 1
ATOM 884 C CA . ILE A 1 111 ? -5.723 -7.054 3.687 1.00 97.94 111 ILE A CA 1
ATOM 885 C C . ILE A 1 111 ? -4.325 -6.778 3.125 1.00 97.94 111 ILE A C 1
ATOM 887 O O . ILE A 1 111 ? -4.147 -6.711 1.909 1.00 97.94 111 ILE A O 1
ATOM 891 N N . ASN A 1 112 ? -3.318 -6.663 3.999 1.00 96.31 112 ASN A N 1
ATOM 892 C CA . ASN A 1 112 ? -1.937 -6.433 3.578 1.00 96.31 112 ASN A CA 1
ATOM 893 C C . ASN A 1 112 ? -1.431 -7.569 2.680 1.00 96.31 112 ASN A C 1
ATOM 895 O O . ASN A 1 112 ? -0.755 -7.306 1.691 1.00 96.31 112 ASN A O 1
ATOM 899 N N . GLN A 1 113 ? -1.766 -8.822 2.996 1.00 97.00 113 GLN A N 1
ATOM 900 C CA . GLN A 1 113 ? -1.383 -9.981 2.191 1.00 97.00 113 GLN A CA 1
ATOM 901 C C . GLN A 1 113 ? -2.011 -9.946 0.788 1.00 97.00 113 GLN A C 1
ATOM 903 O O . GLN A 1 113 ? -1.317 -10.223 -0.191 1.00 97.00 113 GLN A O 1
ATOM 908 N N . LEU A 1 114 ? -3.293 -9.587 0.679 1.00 98.44 114 LEU A N 1
ATOM 909 C CA . LEU A 1 114 ? -4.014 -9.464 -0.592 1.00 98.44 114 LEU A CA 1
ATOM 910 C C . LEU A 1 114 ? -3.433 -8.346 -1.467 1.00 98.44 114 LEU A C 1
ATOM 912 O O . LEU A 1 114 ? -3.080 -8.589 -2.621 1.00 98.44 114 LEU A O 1
ATOM 916 N N . VAL A 1 115 ? -3.263 -7.147 -0.902 1.00 98.06 115 VAL A N 1
ATOM 917 C CA . VAL A 1 115 ? -2.681 -5.993 -1.610 1.00 98.06 115 VAL A CA 1
ATOM 918 C C . VAL A 1 115 ? -1.257 -6.303 -2.062 1.00 98.06 115 VAL A C 1
ATOM 920 O O . VAL A 1 115 ? -0.909 -6.097 -3.223 1.00 98.06 115 VAL A O 1
ATOM 923 N N . PHE A 1 116 ? -0.441 -6.874 -1.180 1.00 97.19 116 PHE A N 1
ATOM 924 C CA . PHE A 1 116 ? 0.948 -7.177 -1.492 1.00 97.19 116 PHE A CA 1
ATOM 925 C C . PHE A 1 116 ? 1.092 -8.288 -2.550 1.00 97.19 116 PHE A C 1
ATOM 927 O O . PHE A 1 116 ? 1.992 -8.245 -3.387 1.00 97.19 116 PHE A O 1
ATOM 934 N N . ASN A 1 117 ? 0.179 -9.265 -2.591 1.00 97.94 117 ASN A N 1
ATOM 935 C CA . ASN A 1 117 ? 0.1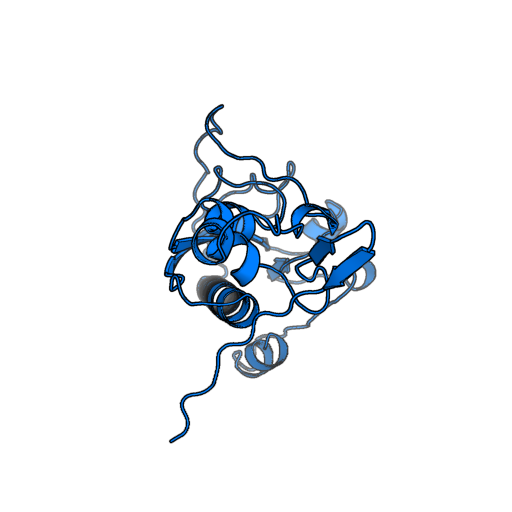35 -10.249 -3.679 1.00 97.94 117 ASN A CA 1
ATOM 936 C C . ASN A 1 117 ? -0.150 -9.596 -5.043 1.00 97.94 117 ASN A C 1
ATOM 938 O O . ASN A 1 117 ? 0.425 -10.013 -6.057 1.00 97.94 117 ASN A O 1
ATOM 942 N N . ALA A 1 118 ? -0.996 -8.564 -5.079 1.00 98.50 118 ALA A N 1
ATOM 943 C CA . ALA A 1 118 ? -1.229 -7.785 -6.291 1.00 98.50 118 ALA A CA 1
ATOM 944 C C . ALA A 1 118 ? 0.014 -6.976 -6.691 1.00 98.50 118 ALA A C 1
ATOM 946 O O . ALA A 1 118 ? 0.394 -7.000 -7.859 1.00 98.50 118 ALA A O 1
ATOM 947 N N . GLU A 1 119 ? 0.717 -6.356 -5.736 1.00 98.44 119 GLU A N 1
ATOM 948 C CA . GLU A 1 119 ? 1.998 -5.675 -5.991 1.00 98.44 119 GLU A CA 1
ATOM 949 C C . GLU A 1 119 ? 3.042 -6.624 -6.604 1.00 98.44 119 GLU A C 1
ATOM 951 O O . GLU A 1 119 ? 3.655 -6.299 -7.621 1.00 98.44 119 GLU A O 1
ATOM 956 N N . LEU A 1 120 ? 3.206 -7.833 -6.050 1.00 98.00 120 LEU A N 1
ATOM 957 C CA . LEU A 1 120 ? 4.110 -8.843 -6.615 1.00 98.00 120 LEU A CA 1
ATOM 958 C C . LEU A 1 120 ? 3.703 -9.271 -8.031 1.00 98.00 120 LEU A C 1
ATOM 960 O O . LEU A 1 120 ? 4.568 -9.522 -8.874 1.00 98.00 120 LEU A O 1
ATOM 964 N N . SER A 1 121 ? 2.399 -9.364 -8.297 1.00 98.38 121 SER A N 1
ATOM 965 C CA . SER A 1 121 ? 1.875 -9.713 -9.621 1.00 98.38 121 SER A CA 1
ATOM 966 C C . SER A 1 121 ? 2.187 -8.617 -10.642 1.00 98.38 121 SER A C 1
ATOM 968 O O . SER A 1 121 ? 2.736 -8.914 -11.701 1.00 98.38 121 SER A O 1
ATOM 970 N N . LEU A 1 122 ? 1.967 -7.349 -10.282 1.00 98.62 122 LEU A N 1
ATOM 971 C CA . LEU A 1 122 ? 2.338 -6.188 -11.096 1.00 98.62 122 LEU A CA 1
ATOM 972 C C . LEU A 1 122 ? 3.845 -6.139 -11.379 1.00 98.62 122 LEU A C 1
ATOM 974 O O . LEU A 1 122 ? 4.262 -5.932 -12.517 1.00 98.62 122 LEU A O 1
ATOM 978 N N . MET A 1 123 ? 4.682 -6.385 -10.367 1.00 98.44 123 MET A N 1
ATOM 979 C CA . MET A 1 123 ? 6.134 -6.454 -10.554 1.00 98.44 123 MET A CA 1
ATOM 980 C C . MET A 1 123 ? 6.537 -7.579 -11.513 1.00 98.44 123 MET A C 1
ATOM 982 O O . MET A 1 123 ? 7.396 -7.381 -12.371 1.00 98.44 123 MET A O 1
ATOM 986 N N . LYS A 1 124 ? 5.921 -8.762 -11.396 1.00 98.00 124 LYS A N 1
ATOM 987 C CA . LYS A 1 124 ? 6.173 -9.893 -12.301 1.00 98.00 124 LYS A CA 1
ATOM 988 C C . LYS A 1 124 ? 5.800 -9.556 -13.746 1.00 98.00 124 LYS A C 1
ATOM 990 O O . LYS A 1 124 ? 6.558 -9.886 -14.663 1.00 98.00 124 LYS A O 1
ATOM 995 N N . ASN A 1 125 ? 4.658 -8.903 -13.943 1.00 98.19 125 ASN A N 1
ATOM 996 C CA . ASN A 1 125 ? 4.188 -8.476 -15.257 1.00 98.19 125 ASN A CA 1
ATOM 997 C C . ASN A 1 125 ? 5.142 -7.440 -15.861 1.00 98.19 125 ASN A C 1
ATOM 999 O O . ASN A 1 125 ? 5.583 -7.608 -16.997 1.00 98.19 125 ASN A O 1
ATOM 1003 N N . ALA A 1 126 ? 5.568 -6.449 -15.071 1.00 98.25 126 ALA A N 1
ATOM 1004 C CA . ALA A 1 126 ? 6.563 -5.465 -15.484 1.00 98.25 126 ALA A CA 1
ATOM 1005 C C . ALA A 1 126 ? 7.903 -6.116 -15.867 1.00 98.25 126 ALA A C 1
ATOM 1007 O O . ALA A 1 126 ? 8.459 -5.813 -16.915 1.00 98.25 126 ALA A O 1
ATOM 1008 N N . ILE A 1 127 ? 8.412 -7.070 -15.084 1.00 97.88 127 ILE A N 1
ATOM 1009 C CA . ILE A 1 127 ? 9.640 -7.801 -15.445 1.00 97.88 127 ILE A CA 1
ATOM 1010 C C . ILE A 1 127 ? 9.469 -8.545 -16.778 1.00 97.88 127 ILE A C 1
ATOM 1012 O O . ILE A 1 127 ? 10.378 -8.540 -17.603 1.00 97.88 127 ILE A O 1
ATOM 1016 N N . SER A 1 128 ? 8.307 -9.160 -17.006 1.00 96.62 128 SER A N 1
ATOM 1017 C CA . SER A 1 128 ? 8.032 -9.937 -18.223 1.00 96.62 128 SER A CA 1
ATOM 1018 C C . SER A 1 128 ? 7.853 -9.059 -19.467 1.00 96.62 128 SER A C 1
ATOM 1020 O O . SER A 1 128 ? 8.188 -9.485 -20.570 1.00 96.62 128 SER A O 1
ATOM 1022 N N . ALA A 1 129 ? 7.333 -7.842 -19.301 1.00 96.94 129 ALA A N 1
ATOM 1023 C CA . ALA A 1 129 ? 7.117 -6.890 -20.388 1.00 96.94 129 ALA A CA 1
ATOM 1024 C C . ALA A 1 129 ? 8.387 -6.114 -20.783 1.00 96.94 129 ALA A C 1
ATOM 1026 O O . ALA A 1 129 ? 8.435 -5.520 -21.860 1.00 96.94 129 ALA A O 1
ATOM 1027 N N . TYR A 1 130 ? 9.417 -6.095 -19.932 1.00 96.75 130 TYR A N 1
ATOM 1028 C CA . TYR A 1 130 ? 10.643 -5.337 -20.176 1.00 96.75 130 TYR A CA 1
ATOM 1029 C C . TYR A 1 130 ? 11.402 -5.851 -21.421 1.00 96.75 130 TYR A C 1
ATOM 1031 O O . TYR A 1 130 ? 11.546 -7.065 -21.584 1.00 96.75 130 TYR A O 1
ATOM 1039 N N . PRO A 1 131 ? 11.930 -4.969 -22.302 1.00 94.88 131 PRO A N 1
ATOM 1040 C CA . PRO A 1 131 ? 11.956 -3.499 -22.226 1.00 94.88 131 PRO A CA 1
ATOM 1041 C C . PRO A 1 131 ? 10.771 -2.782 -22.900 1.00 94.88 131 PRO A C 1
ATOM 1043 O O . PRO A 1 131 ? 10.783 -1.562 -23.040 1.00 94.88 131 PRO A O 1
ATOM 1046 N N . ASN A 1 132 ? 9.750 -3.511 -23.343 1.00 96.25 132 ASN A N 1
ATOM 1047 C CA . ASN A 1 132 ? 8.684 -2.995 -24.202 1.00 96.25 132 ASN A CA 1
ATOM 1048 C C . ASN A 1 132 ? 7.462 -2.542 -23.393 1.00 96.25 132 ASN A C 1
ATOM 1050 O O . ASN A 1 132 ? 6.368 -3.091 -23.526 1.00 96.25 132 ASN A O 1
ATOM 1054 N N . PHE A 1 133 ? 7.643 -1.536 -22.539 1.00 97.56 133 PHE A N 1
ATOM 1055 C CA . PHE A 1 133 ? 6.548 -0.989 -21.739 1.00 97.56 133 PHE A CA 1
ATOM 1056 C C . PHE A 1 133 ? 5.569 -0.165 -22.571 1.00 97.56 133 PHE A C 1
ATOM 1058 O O . PHE A 1 133 ? 5.960 0.730 -23.323 1.00 97.56 133 PHE A O 1
ATOM 1065 N N . LEU A 1 134 ? 4.278 -0.428 -22.366 1.00 97.19 134 LEU A N 1
ATOM 1066 C CA . LEU A 1 134 ? 3.194 0.400 -22.871 1.00 97.19 134 LEU A CA 1
ATOM 1067 C C . LEU A 1 134 ? 2.622 1.217 -21.713 1.00 97.19 134 LEU A C 1
ATOM 1069 O O . LEU A 1 134 ? 1.833 0.726 -20.916 1.00 97.19 134 LEU A O 1
ATOM 1073 N N . PHE A 1 135 ? 3.052 2.470 -21.616 1.00 98.00 135 PHE A N 1
ATOM 1074 C CA . PHE A 1 135 ? 2.566 3.383 -20.591 1.00 98.00 135 PHE A CA 1
ATOM 1075 C C . PHE A 1 135 ? 1.315 4.130 -21.040 1.00 98.00 135 PHE A C 1
ATOM 1077 O O . PHE A 1 135 ? 1.232 4.635 -22.162 1.00 98.00 135 PHE A O 1
ATOM 1084 N N . HIS A 1 136 ? 0.388 4.302 -20.108 1.00 97.88 136 HIS A N 1
ATOM 1085 C CA . HIS A 1 136 ? -0.844 5.050 -20.281 1.00 97.88 136 HIS A CA 1
ATOM 1086 C C . HIS A 1 136 ? -0.777 6.356 -19.489 1.00 97.88 136 HIS A C 1
ATOM 1088 O O . HIS A 1 136 ? -0.472 6.372 -18.293 1.00 97.88 136 HIS A O 1
ATOM 1094 N N . LYS A 1 137 ? -1.069 7.482 -20.149 1.00 97.56 137 LYS A N 1
ATOM 1095 C CA . LYS A 1 137 ? -1.210 8.762 -19.447 1.00 97.56 137 LYS A CA 1
ATOM 1096 C C . LYS A 1 137 ? -2.399 8.658 -18.486 1.00 97.56 137 LYS A C 1
ATOM 1098 O O . LYS A 1 137 ? -3.464 8.184 -18.878 1.00 97.56 137 LYS A O 1
ATOM 1103 N N . GLN A 1 138 ? -2.224 9.115 -17.248 1.00 97.44 138 GLN A N 1
ATOM 1104 C CA . GLN A 1 138 ? -3.357 9.324 -16.350 1.00 97.44 138 GLN A CA 1
ATOM 1105 C C . GLN A 1 138 ? -4.300 10.381 -16.943 1.00 97.44 138 GLN A C 1
ATOM 1107 O O . GLN A 1 138 ? -3.860 11.289 -17.658 1.00 97.44 138 GLN A O 1
ATOM 1112 N N . ARG A 1 139 ? -5.598 10.286 -16.634 1.00 95.88 139 ARG A N 1
ATOM 1113 C CA . ARG A 1 139 ? -6.502 11.422 -16.860 1.00 95.88 139 ARG A CA 1
ATOM 1114 C C . ARG A 1 139 ? -6.048 12.614 -16.015 1.00 95.88 139 ARG A C 1
ATOM 1116 O O . ARG A 1 139 ? -5.364 12.435 -15.008 1.00 95.88 139 ARG A O 1
ATOM 1123 N N . GLU A 1 140 ? -6.468 13.815 -16.396 1.00 94.69 140 GLU A N 1
ATOM 1124 C CA . GLU A 1 140 ? -6.240 14.984 -15.548 1.00 94.69 140 GLU A CA 1
ATOM 1125 C C . GLU A 1 140 ? -6.957 14.795 -14.192 1.00 94.69 140 GLU A C 1
ATOM 1127 O O . GLU A 1 140 ? -8.080 14.261 -14.159 1.00 94.69 140 GLU A O 1
ATOM 1132 N N . PRO A 1 141 ? -6.315 15.171 -13.068 1.00 93.31 141 PRO A N 1
ATOM 1133 C CA . PRO A 1 141 ? -6.958 15.147 -11.763 1.00 93.31 141 PRO A CA 1
ATOM 1134 C C . PRO A 1 141 ? -8.190 16.054 -11.726 1.00 93.31 141 PRO A C 1
ATOM 1136 O O . PRO A 1 141 ? -8.225 17.102 -12.369 1.00 93.31 141 PRO A O 1
ATOM 1139 N N . SER A 1 142 ? -9.185 15.654 -10.947 1.00 95.06 142 SER A N 1
ATOM 1140 C CA . SER A 1 142 ? -10.418 16.405 -10.711 1.00 95.06 142 SER A CA 1
ATOM 1141 C C . SER A 1 142 ? -10.537 16.810 -9.243 1.00 95.06 142 SER A C 1
ATOM 1143 O O . SER A 1 142 ? -9.944 16.166 -8.379 1.00 95.06 142 SER A O 1
ATOM 1145 N N . ASP A 1 143 ? -11.358 17.818 -8.942 1.00 92.88 143 ASP A N 1
ATOM 1146 C CA . ASP A 1 143 ? -11.631 18.232 -7.554 1.00 92.88 143 ASP A CA 1
ATOM 1147 C C . ASP A 1 143 ? -12.332 17.138 -6.725 1.00 92.88 143 ASP A C 1
ATOM 1149 O O . ASP A 1 143 ? -12.327 17.188 -5.497 1.00 92.88 143 ASP A O 1
ATOM 1153 N N . SER A 1 144 ? -12.928 16.135 -7.383 1.00 93.19 144 SER A N 1
ATOM 1154 C CA . SER A 1 144 ? -13.514 14.963 -6.724 1.00 93.19 144 SER A CA 1
ATOM 1155 C C . SER A 1 144 ? -12.500 13.877 -6.352 1.00 93.19 144 SER A C 1
ATOM 1157 O O . SER A 1 144 ? -12.868 12.941 -5.642 1.00 93.19 144 SER A O 1
ATOM 1159 N N . ASP A 1 145 ? -11.248 13.978 -6.809 1.00 95.62 145 ASP A N 1
ATOM 1160 C CA . ASP A 1 145 ? -10.220 12.984 -6.501 1.00 95.62 145 ASP A CA 1
ATOM 1161 C C . ASP A 1 145 ? -9.727 13.129 -5.062 1.00 95.62 145 ASP A C 1
ATOM 1163 O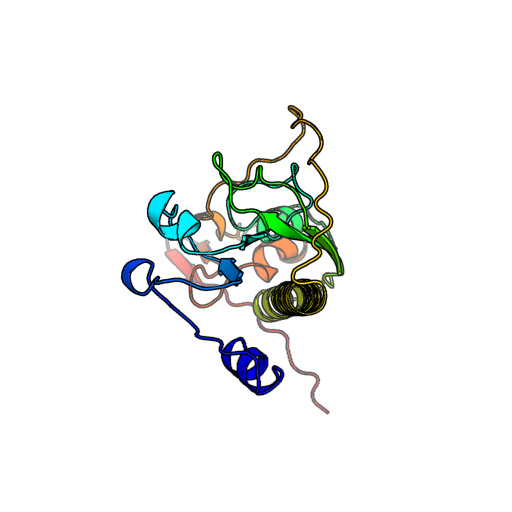 O . ASP A 1 145 ? -9.375 14.212 -4.590 1.00 95.62 145 ASP A O 1
ATOM 1167 N N . ASN A 1 146 ? -9.640 12.006 -4.360 1.00 96.31 146 ASN A N 1
ATOM 1168 C CA . ASN A 1 146 ? -9.156 11.970 -2.994 1.00 96.31 146 ASN A CA 1
ATOM 1169 C C . ASN A 1 146 ? -7.626 12.097 -2.967 1.00 96.31 146 ASN A C 1
ATOM 1171 O O . ASN A 1 146 ? -6.903 11.392 -3.677 1.00 96.31 146 ASN A O 1
ATOM 1175 N N . ILE A 1 147 ? -7.129 12.946 -2.066 1.00 96.56 147 ILE A N 1
ATOM 1176 C CA . ILE A 1 147 ? -5.728 12.961 -1.640 1.00 96.56 147 ILE A CA 1
ATOM 1177 C C . ILE A 1 147 ? -5.703 12.607 -0.160 1.00 96.56 147 ILE A C 1
ATOM 1179 O O . ILE A 1 147 ? -6.208 13.343 0.688 1.00 96.56 147 ILE A O 1
ATOM 1183 N N . TRP A 1 148 ? -5.129 11.454 0.148 1.00 96.69 148 TRP A N 1
ATOM 1184 C CA . TRP A 1 148 ? -5.204 10.867 1.468 1.00 96.69 148 TRP A CA 1
ATOM 1185 C C . TRP A 1 148 ? -4.031 11.281 2.356 1.00 96.69 148 TRP A C 1
ATOM 1187 O O . TRP A 1 148 ? -2.866 11.099 1.976 1.00 96.69 148 TRP A O 1
ATOM 1197 N N . PRO A 1 149 ? -4.302 11.806 3.565 1.00 95.94 149 PRO A N 1
ATOM 1198 C CA . PRO A 1 149 ? -3.249 12.151 4.498 1.00 95.94 149 PRO A CA 1
ATOM 1199 C C . PRO A 1 149 ? -2.639 10.888 5.106 1.00 95.94 149 PRO A C 1
ATOM 1201 O O . PRO A 1 149 ? -3.247 9.816 5.167 1.00 95.94 149 PRO A O 1
ATOM 1204 N N . ARG A 1 150 ? -1.420 11.030 5.622 1.00 94.88 150 ARG A N 1
ATOM 1205 C CA . ARG A 1 150 ? -0.786 9.971 6.403 1.00 94.88 150 ARG A CA 1
ATOM 1206 C C . ARG A 1 150 ? -1.592 9.712 7.674 1.00 94.88 150 ARG A C 1
ATOM 1208 O O . ARG A 1 150 ? -1.820 10.639 8.449 1.00 94.88 150 ARG A O 1
ATOM 1215 N N . ARG A 1 151 ? -1.966 8.450 7.914 1.00 94.00 151 ARG A N 1
ATOM 1216 C CA . ARG A 1 151 ? -2.558 8.042 9.195 1.00 94.00 151 ARG A CA 1
ATOM 1217 C C . ARG A 1 151 ? -1.561 8.243 10.336 1.00 94.00 151 ARG A C 1
ATOM 1219 O O . ARG A 1 151 ? -0.384 7.896 10.222 1.00 94.00 151 ARG A O 1
ATOM 1226 N N . THR A 1 152 ? -2.056 8.753 11.451 1.00 94.50 152 THR A N 1
ATOM 1227 C CA . THR A 1 152 ? -1.367 8.813 12.741 1.00 94.50 152 THR A CA 1
ATOM 1228 C C . THR A 1 152 ? -1.986 7.796 13.701 1.00 94.50 152 THR A C 1
ATOM 1230 O O . THR A 1 152 ? -3.082 7.290 13.431 1.00 94.50 152 THR A O 1
ATOM 1233 N N . PRO A 1 153 ? -1.340 7.491 14.844 1.00 95.31 153 PRO A N 1
ATOM 1234 C CA . PRO A 1 153 ? -1.954 6.649 15.863 1.00 95.31 153 PRO A CA 1
ATOM 1235 C C . PRO A 1 153 ? -3.370 7.102 16.232 1.00 95.31 153 PRO A C 1
ATOM 1237 O O . PRO A 1 153 ? -4.230 6.248 16.384 1.00 95.31 153 PRO A O 1
ATOM 1240 N N . GLN A 1 154 ? -3.641 8.414 16.284 1.00 96.50 154 GLN A N 1
ATOM 1241 C CA . GLN A 1 154 ? -4.957 8.998 16.585 1.00 96.50 154 GLN A CA 1
ATOM 1242 C C . GLN A 1 154 ? -6.052 8.572 15.599 1.00 96.50 154 GLN A C 1
ATOM 1244 O O . GLN A 1 154 ? -7.202 8.437 15.992 1.00 96.50 154 GLN A O 1
ATOM 1249 N N . ASN A 1 155 ? -5.715 8.267 14.342 1.00 97.31 155 ASN A N 1
ATOM 1250 C CA . ASN A 1 155 ? -6.682 7.736 13.376 1.00 97.31 155 ASN A CA 1
ATOM 1251 C C . ASN A 1 155 ? -7.078 6.271 13.642 1.00 97.31 155 ASN A C 1
ATOM 1253 O O . ASN A 1 155 ? -7.676 5.648 12.768 1.00 97.31 155 ASN A O 1
ATOM 1257 N N . SER A 1 156 ? -6.690 5.696 14.781 1.00 97.94 156 SER A N 1
ATOM 1258 C CA . SER A 1 156 ? -7.088 4.359 15.251 1.00 97.94 156 SER A CA 1
ATOM 1259 C C . SER A 1 156 ? -7.942 4.437 16.525 1.00 97.94 156 SER A C 1
ATOM 1261 O O . SER A 1 156 ? -8.107 3.439 17.224 1.00 97.94 156 SER A O 1
ATOM 1263 N N . GLU A 1 157 ? -8.445 5.626 16.867 1.00 98.12 157 GLU A N 1
ATOM 1264 C CA . GLU A 1 157 ? -9.352 5.813 17.997 1.00 98.12 157 GLU A CA 1
ATOM 1265 C C . GLU A 1 157 ? -10.739 5.239 17.696 1.00 98.12 157 GLU A C 1
ATOM 1267 O O . GLU A 1 157 ? -11.347 5.555 16.676 1.00 98.12 157 GLU A O 1
ATOM 1272 N N . ILE A 1 158 ? -11.228 4.403 18.603 1.00 98.38 158 ILE A N 1
ATOM 1273 C CA . ILE A 1 158 ? -12.545 3.783 18.589 1.00 98.38 158 ILE A CA 1
ATOM 1274 C C . ILE A 1 158 ? -13.415 4.504 19.608 1.00 98.38 158 ILE A C 1
ATOM 1276 O O . ILE A 1 158 ? -13.009 4.705 20.755 1.00 98.38 158 ILE A O 1
ATOM 1280 N N . ASP A 1 159 ? -14.631 4.851 19.202 1.00 97.81 159 ASP A N 1
ATOM 1281 C CA . ASP A 1 159 ? -15.640 5.375 20.114 1.00 97.81 159 ASP A CA 1
ATOM 1282 C C . ASP A 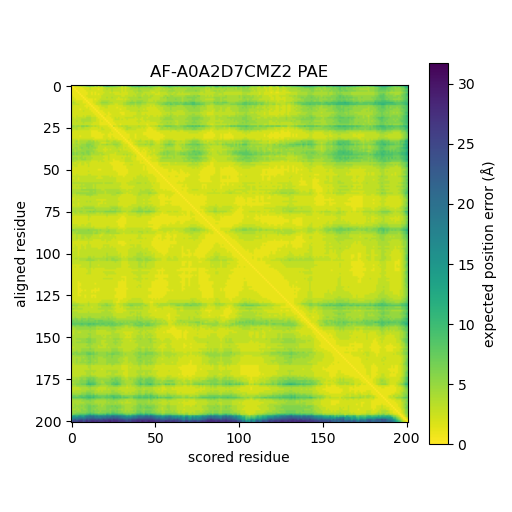1 159 ? -16.256 4.212 20.914 1.00 97.81 159 ASP A C 1
ATOM 1284 O O . ASP A 1 159 ? -16.903 3.351 20.309 1.00 97.81 159 ASP A O 1
ATOM 1288 N N . PRO A 1 160 ? -16.083 4.146 22.248 1.00 96.69 160 PRO A N 1
ATOM 1289 C CA . PRO A 1 160 ? -16.620 3.054 23.060 1.00 96.69 160 PRO A CA 1
ATOM 1290 C C . PRO A 1 160 ? -18.151 3.086 23.197 1.00 96.69 160 PRO A C 1
ATOM 1292 O O . PRO A 1 160 ? -18.719 2.152 23.758 1.00 96.69 160 PRO A O 1
ATOM 1295 N N . PHE A 1 161 ? -18.820 4.148 22.733 1.00 96.44 161 PHE A N 1
ATOM 1296 C CA . PHE A 1 161 ? -20.278 4.284 22.775 1.00 96.44 161 PHE A CA 1
ATOM 1297 C C . PHE A 1 161 ? -20.968 3.871 21.472 1.00 96.44 161 PHE A C 1
ATOM 1299 O O . PHE A 1 161 ? -22.195 3.780 21.437 1.00 96.44 161 PHE A O 1
ATOM 1306 N N . LYS A 1 162 ? -20.201 3.597 20.414 1.00 97.81 162 LYS A N 1
ATOM 1307 C CA . LYS A 1 162 ? -20.705 3.009 19.169 1.00 97.81 162 LYS A CA 1
ATOM 1308 C C . LYS A 1 162 ? -20.566 1.493 19.202 1.00 97.81 162 LYS A C 1
ATOM 1310 O O . LYS A 1 162 ? -19.703 0.940 19.884 1.00 97.81 162 LYS A O 1
ATOM 1315 N N . SER A 1 163 ? -21.400 0.813 18.427 1.00 98.06 163 SER A N 1
ATOM 1316 C CA . SER A 1 163 ? -21.314 -0.637 18.276 1.00 98.06 163 SER A CA 1
ATOM 1317 C C . SER A 1 163 ? -20.032 -1.059 17.547 1.00 98.06 163 SER A C 1
ATOM 1319 O O . SER A 1 163 ? -19.426 -0.295 16.791 1.00 98.06 163 SER A O 1
ATOM 1321 N N . ILE A 1 164 ? -19.639 -2.322 17.743 1.00 97.12 164 ILE A N 1
ATOM 1322 C CA . ILE A 1 164 ? -18.529 -2.937 17.002 1.00 97.12 164 ILE A CA 1
ATOM 1323 C C . ILE A 1 164 ? -18.818 -2.905 15.497 1.00 97.12 164 ILE A C 1
ATOM 1325 O O . ILE A 1 164 ? -17.937 -2.544 14.724 1.00 97.12 164 ILE A O 1
ATOM 1329 N N . ALA A 1 165 ? -20.052 -3.224 15.091 1.00 97.31 165 ALA A N 1
ATOM 1330 C CA . ALA A 1 165 ? -20.455 -3.274 13.687 1.00 97.31 165 ALA A CA 1
ATOM 1331 C C . ALA A 1 165 ? -20.286 -1.917 12.980 1.00 97.31 165 ALA A C 1
ATOM 1333 O O . ALA A 1 165 ? -19.704 -1.856 11.900 1.00 97.31 165 ALA A O 1
ATOM 1334 N N . GLU A 1 166 ? -20.706 -0.816 13.612 1.00 97.69 166 GLU A N 1
ATOM 1335 C CA . GLU A 1 166 ? -20.590 0.539 13.043 1.00 97.69 166 GLU A CA 1
ATOM 1336 C C . GLU A 1 166 ? -19.142 0.978 12.796 1.00 97.69 166 GLU A C 1
ATOM 1338 O O . GLU A 1 166 ? -18.884 1.829 11.946 1.00 97.69 166 GLU A O 1
ATOM 1343 N N . GLN A 1 167 ? -18.190 0.422 13.546 1.00 97.62 167 GLN A N 1
ATOM 1344 C CA . GLN A 1 167 ? -16.774 0.777 13.463 1.00 97.62 167 GLN A CA 1
ATOM 1345 C C . GLN A 1 167 ? -15.907 -0.384 12.973 1.00 97.62 167 GLN A C 1
ATOM 1347 O O . GLN A 1 167 ? -14.680 -0.292 13.020 1.00 97.62 167 GLN A O 1
ATOM 1352 N N . PHE A 1 168 ? -16.514 -1.464 12.471 1.00 98.06 168 PHE A N 1
ATOM 1353 C CA . PHE A 1 168 ? -15.787 -2.678 12.112 1.00 98.06 168 PHE A CA 1
ATOM 1354 C C . PHE A 1 168 ? -14.747 -2.418 11.019 1.00 98.06 168 PHE A C 1
ATOM 1356 O O . PHE A 1 168 ? -13.618 -2.890 11.110 1.00 98.06 168 PHE A O 1
ATOM 1363 N N . ASN A 1 169 ? -15.071 -1.561 10.047 1.00 98.44 169 ASN A N 1
ATOM 1364 C CA . ASN A 1 169 ? -14.124 -1.139 9.015 1.00 98.44 169 ASN A CA 1
ATOM 1365 C C . ASN A 1 169 ? -12.894 -0.417 9.578 1.00 98.44 169 ASN A C 1
ATOM 1367 O O . ASN A 1 169 ? -11.794 -0.597 9.064 1.00 98.44 169 ASN A O 1
ATOM 1371 N N . LEU A 1 170 ? -13.048 0.369 10.646 1.00 98.38 170 LEU A N 1
ATOM 1372 C CA . LEU A 1 170 ? -11.913 0.994 11.321 1.00 98.38 170 LEU A CA 1
ATOM 1373 C C . LEU A 1 170 ? -11.120 -0.037 12.127 1.00 98.38 170 LEU A C 1
ATOM 1375 O O . LEU A 1 170 ? -9.893 -0.055 12.058 1.00 98.38 170 LEU A O 1
ATOM 1379 N N . LEU A 1 171 ? -11.811 -0.919 12.850 1.00 97.81 171 LEU A N 1
ATOM 1380 C CA . LEU A 1 171 ? -11.194 -1.985 13.636 1.00 97.81 171 LEU A CA 1
ATOM 1381 C C . LEU A 1 171 ? -10.336 -2.906 12.761 1.00 97.81 171 LEU A C 1
ATOM 1383 O O . LEU A 1 171 ? -9.162 -3.119 13.068 1.00 97.81 171 LEU A O 1
ATOM 1387 N N . ARG A 1 172 ? -10.884 -3.386 11.639 1.00 97.38 172 ARG A N 1
ATOM 1388 C CA . ARG A 1 172 ? -10.234 -4.382 10.778 1.00 97.38 172 ARG A CA 1
ATOM 1389 C C . ARG A 1 172 ? -8.979 -3.871 10.082 1.00 97.38 172 ARG A C 1
ATOM 1391 O O . ARG A 1 172 ? -8.097 -4.665 9.792 1.00 97.38 172 ARG A O 1
ATOM 1398 N N . VAL A 1 173 ? -8.835 -2.561 9.872 1.00 97.69 173 VAL A N 1
ATOM 1399 C CA . VAL A 1 173 ? -7.631 -1.975 9.250 1.00 97.69 173 VAL A CA 1
ATOM 1400 C C . VAL A 1 173 ? -6.564 -1.518 10.254 1.00 97.69 173 VAL A C 1
ATOM 1402 O O . VAL A 1 173 ? -5.504 -1.024 9.856 1.00 97.69 173 VAL A O 1
ATOM 1405 N N . CYS A 1 174 ? -6.827 -1.595 11.561 1.00 97.62 174 CYS A N 1
ATOM 1406 C CA . CYS A 1 174 ? -5.850 -1.193 12.571 1.00 97.62 174 CYS A CA 1
ATOM 1407 C C . CYS A 1 174 ? -4.707 -2.212 12.648 1.00 97.62 174 CYS A C 1
ATOM 1409 O O . CYS A 1 174 ? -4.927 -3.405 12.829 1.00 97.62 174 CYS A O 1
ATOM 1411 N N . ASP A 1 175 ? -3.465 -1.740 12.519 1.00 94.44 175 ASP A N 1
ATOM 1412 C CA . ASP A 1 175 ? -2.283 -2.591 12.637 1.00 94.44 175 ASP A CA 1
ATOM 1413 C C . ASP A 1 175 ? -1.956 -2.806 14.123 1.00 94.44 175 ASP A C 1
ATOM 1415 O O . ASP A 1 175 ? -1.600 -1.839 14.805 1.00 94.44 175 ASP A O 1
ATOM 1419 N N . PRO A 1 176 ? -2.010 -4.046 14.641 1.00 93.62 176 PRO A N 1
ATOM 1420 C CA . PRO A 1 176 ? -1.835 -4.312 16.068 1.00 93.62 176 PRO A CA 1
ATOM 1421 C C . PRO A 1 176 ? -0.441 -3.921 16.594 1.00 93.62 176 PRO A C 1
ATOM 1423 O O . PRO A 1 176 ? -0.268 -3.690 17.790 1.00 93.62 176 PRO A O 1
ATOM 1426 N N . LYS A 1 177 ? 0.571 -3.810 15.725 1.00 91.38 177 LYS A N 1
ATOM 1427 C CA . LYS A 1 177 ? 1.950 -3.486 16.114 1.00 91.38 177 LYS A CA 1
ATOM 1428 C C . LYS A 1 177 ? 2.250 -1.998 15.969 1.00 91.38 177 LYS A C 1
ATOM 1430 O O . LYS A 1 177 ? 2.817 -1.398 16.880 1.00 91.38 177 LYS A O 1
ATOM 1435 N N . ARG A 1 178 ? 1.903 -1.405 14.824 1.00 88.88 178 ARG A N 1
ATOM 1436 C CA . ARG A 1 178 ? 2.304 -0.030 14.472 1.00 88.88 178 ARG A CA 1
ATOM 1437 C C . ARG A 1 178 ? 1.324 1.028 14.977 1.00 88.88 178 ARG A C 1
ATOM 1439 O O . ARG A 1 178 ? 1.755 2.071 15.463 1.00 88.88 178 ARG A O 1
ATOM 1446 N N . TYR A 1 179 ? 0.025 0.774 14.851 1.00 91.00 179 TYR A N 1
ATOM 1447 C CA . TYR A 1 179 ? -1.048 1.709 15.201 1.00 91.00 179 TYR A CA 1
ATOM 1448 C C . TYR A 1 179 ? -2.297 0.921 15.638 1.00 91.00 179 TYR A C 1
ATOM 1450 O O . TYR A 1 179 ? -3.277 0.850 14.897 1.00 91.00 179 TYR A O 1
ATOM 1458 N N . PRO A 1 180 ? -2.260 0.281 16.826 1.00 96.88 180 PRO A N 1
ATOM 1459 C CA . PRO A 1 180 ? -3.379 -0.524 17.298 1.00 96.88 180 PRO A CA 1
ATOM 1460 C C . PRO A 1 180 ? -4.612 0.347 17.532 1.00 96.88 180 PRO A C 1
ATOM 1462 O O . PRO A 1 180 ? -4.487 1.520 17.909 1.00 96.88 180 PRO A O 1
ATOM 1465 N N . ALA A 1 181 ? -5.791 -0.259 17.379 1.00 98.19 181 ALA A N 1
ATOM 1466 C CA . ALA A 1 181 ? -7.035 0.365 17.795 1.00 98.19 181 ALA A CA 1
ATOM 1467 C C . ALA A 1 181 ? -6.963 0.704 19.291 1.00 98.19 181 ALA A C 1
ATOM 1469 O O . ALA A 1 181 ? -6.373 -0.032 20.092 1.00 98.19 181 ALA A O 1
ATOM 1470 N N . PHE A 1 182 ? -7.533 1.838 19.682 1.00 98.50 182 PHE A N 1
ATOM 1471 C CA . PHE A 1 182 ? -7.560 2.249 21.081 1.00 98.50 182 PHE A CA 1
ATOM 1472 C C . PHE A 1 182 ? -8.829 3.025 21.406 1.00 98.50 182 PHE A C 1
ATOM 1474 O O . PHE A 1 182 ? -9.428 3.615 20.522 1.00 98.50 182 PHE A O 1
ATOM 1481 N N . PHE A 1 183 ? -9.206 3.083 22.678 1.00 98.25 183 PHE A N 1
ATOM 1482 C CA . PHE A 1 183 ? -10.312 3.920 23.147 1.00 98.25 183 PHE A CA 1
ATOM 1483 C C . PHE A 1 183 ? -10.020 4.470 24.545 1.00 98.25 183 PHE A C 1
ATOM 1485 O O . PHE A 1 183 ? -9.116 3.987 25.240 1.00 98.25 183 PHE A O 1
ATOM 1492 N N . TYR A 1 184 ? -10.792 5.473 24.962 1.00 98.00 184 TYR A N 1
ATOM 1493 C CA . TYR A 1 184 ? -10.769 6.014 26.319 1.00 98.00 184 TYR A CA 1
ATOM 1494 C C . TYR A 1 184 ? -12.008 5.578 27.101 1.00 98.00 184 TYR A C 1
ATOM 1496 O O . TYR A 1 184 ? -13.128 5.705 26.622 1.00 98.00 184 TYR A O 1
ATOM 1504 N N . HIS A 1 185 ? -11.826 5.107 28.333 1.00 96.94 185 HIS A N 1
ATOM 1505 C CA . HIS A 1 185 ? -12.924 4.875 29.269 1.00 96.94 185 HIS A CA 1
ATOM 1506 C C . HIS A 1 185 ? -12.536 5.388 30.654 1.00 96.94 185 HIS A C 1
ATOM 1508 O O . HIS A 1 185 ? -11.537 4.935 31.217 1.00 96.94 185 HIS A O 1
ATOM 1514 N N . LYS A 1 186 ? -13.326 6.331 31.194 1.00 96.06 186 LYS A N 1
ATOM 1515 C CA . LYS A 1 186 ? -13.045 7.033 32.464 1.00 96.06 186 LYS A CA 1
ATOM 1516 C C . LYS A 1 186 ? -11.611 7.588 32.497 1.00 96.06 186 LYS A C 1
ATOM 1518 O O . LYS A 1 186 ? -10.818 7.216 33.358 1.00 96.06 186 LYS A O 1
ATOM 1523 N N . ASP A 1 187 ? -11.267 8.378 31.477 1.00 95.00 187 ASP A N 1
ATOM 1524 C CA . ASP A 1 187 ? -9.955 9.021 31.273 1.00 95.00 187 ASP A CA 1
ATOM 1525 C C . ASP A 1 187 ? -8.748 8.074 31.155 1.00 95.00 187 ASP A C 1
ATOM 1527 O O . ASP A 1 187 ? -7.597 8.511 31.093 1.00 95.00 187 ASP A O 1
ATOM 1531 N N . ARG A 1 188 ? -8.983 6.762 31.056 1.00 98.00 188 ARG A N 1
ATOM 1532 C CA . ARG A 1 188 ? -7.935 5.761 30.853 1.00 98.00 188 ARG A CA 1
ATOM 1533 C C . ARG A 1 188 ? -7.956 5.228 29.428 1.00 98.00 188 ARG A C 1
ATOM 1535 O O . ARG A 1 188 ? -9.007 4.851 28.916 1.00 98.00 188 ARG A O 1
ATOM 1542 N N . LYS A 1 189 ? -6.775 5.169 28.808 1.00 97.88 189 LYS A N 1
ATOM 1543 C CA . LYS A 1 189 ? -6.567 4.634 27.458 1.00 97.88 189 LYS A CA 1
ATOM 1544 C C . LYS A 1 189 ? -6.388 3.117 27.485 1.00 97.88 189 LYS A C 1
ATOM 1546 O O . LYS A 1 189 ? -5.56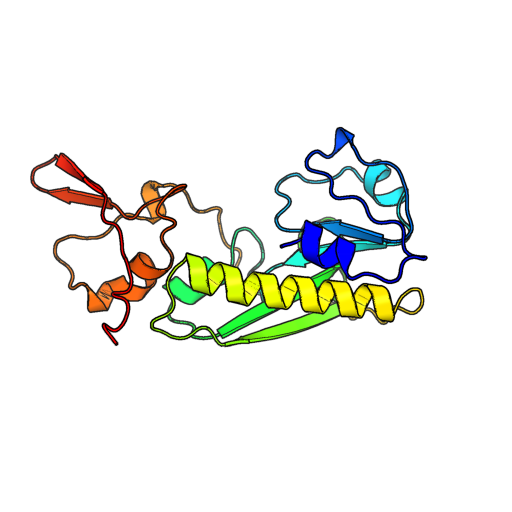2 2.608 28.245 1.00 97.88 189 LYS A O 1
ATOM 1551 N N . TYR A 1 190 ? -7.092 2.423 26.600 1.00 98.00 190 TYR A N 1
ATOM 1552 C CA . TYR A 1 190 ? -6.994 0.980 26.390 1.00 98.00 190 TYR A CA 1
ATOM 1553 C C . TYR A 1 190 ? -6.661 0.690 24.933 1.00 98.00 190 TYR A C 1
ATOM 1555 O O . TYR A 1 190 ? -7.082 1.428 24.046 1.00 98.00 190 TYR A O 1
ATOM 1563 N N . LYS A 1 191 ? -5.897 -0.376 24.687 1.00 97.94 191 LYS A N 1
ATOM 1564 C CA . LYS A 1 191 ? -5.701 -0.925 23.342 1.00 97.94 191 LYS A CA 1
ATOM 1565 C C . LYS A 1 191 ? -6.721 -2.027 23.106 1.00 97.94 191 LYS A C 1
ATOM 1567 O O . LYS A 1 191 ? -7.049 -2.758 24.038 1.00 97.94 191 LYS A O 1
ATOM 1572 N N . LEU A 1 192 ? -7.163 -2.146 21.866 1.00 96.19 192 LEU A N 1
ATOM 1573 C CA . LEU A 1 192 ? -8.035 -3.209 21.407 1.00 96.19 192 LEU A CA 1
ATOM 1574 C C . LEU A 1 192 ? -7.356 -3.909 20.232 1.00 96.19 192 LEU A C 1
ATOM 1576 O O . LEU A 1 192 ? -6.825 -3.262 19.328 1.00 96.19 192 LEU A O 1
ATOM 1580 N N . PHE A 1 193 ? -7.346 -5.235 20.285 1.00 95.00 193 PHE A N 1
ATOM 1581 C CA . PHE A 1 193 ? -6.774 -6.091 19.258 1.00 95.00 193 PHE A CA 1
ATOM 1582 C C . PHE A 1 193 ? -7.900 -6.929 18.672 1.00 95.00 193 PHE A C 1
ATOM 1584 O O . PHE A 1 193 ? -8.697 -7.491 19.419 1.00 95.00 193 PHE A O 1
ATOM 1591 N N . LEU A 1 194 ? -7.985 -6.940 17.345 1.00 94.75 194 LEU A N 1
ATOM 1592 C CA . LEU A 1 194 ? -8.921 -7.773 16.610 1.00 94.75 194 LEU A CA 1
ATOM 1593 C C . LEU A 1 194 ? -8.160 -8.994 16.105 1.00 94.75 194 LEU A C 1
ATOM 1595 O O . LEU A 1 194 ? -7.162 -8.846 15.399 1.00 94.75 194 LEU A O 1
ATOM 1599 N N . GLU A 1 195 ? -8.644 -10.172 16.470 1.00 93.69 195 GLU A N 1
ATOM 1600 C CA . GLU A 1 195 ? -8.140 -11.457 16.003 1.00 93.69 195 GLU A CA 1
ATOM 1601 C C . GLU A 1 195 ? -9.323 -12.244 15.443 1.00 93.69 195 GLU A C 1
ATOM 1603 O O . GLU A 1 195 ? -10.427 -12.183 15.988 1.00 93.69 195 GLU A O 1
ATOM 1608 N N . VAL A 1 196 ? -9.100 -12.920 14.318 1.00 92.94 196 VAL A N 1
ATOM 1609 C CA . VAL A 1 196 ? -10.064 -13.877 13.775 1.00 92.94 196 VAL A CA 1
ATOM 1610 C C . VAL A 1 196 ? -9.871 -15.169 14.555 1.00 92.94 196 VAL A C 1
ATOM 1612 O O . VAL A 1 196 ? -8.750 -15.674 14.640 1.00 92.94 196 VAL A O 1
ATOM 1615 N N . GLU A 1 197 ? -10.945 -15.669 15.155 1.00 92.06 197 GLU A N 1
ATOM 1616 C CA . GLU A 1 197 ? -10.948 -17.000 15.753 1.00 92.06 197 GLU A CA 1
ATOM 1617 C C . GLU A 1 197 ? -10.763 -18.018 14.626 1.00 92.06 197 GLU A C 1
ATOM 1619 O O . GLU A 1 197 ? -11.490 -17.987 13.633 1.00 92.06 197 GLU A O 1
ATOM 1624 N N . ALA A 1 198 ? -9.728 -18.851 14.732 1.00 83.06 198 ALA A N 1
ATOM 1625 C CA . ALA A 1 198 ? -9.569 -19.956 13.802 1.00 83.06 198 ALA A CA 1
ATOM 1626 C C . ALA A 1 198 ? -10.705 -20.946 14.058 1.00 83.06 198 ALA A C 1
ATOM 1628 O O . ALA A 1 198 ? -10.980 -21.253 15.218 1.00 83.06 198 ALA A O 1
ATOM 1629 N N . ASP A 1 199 ? -11.335 -21.441 12.994 1.00 79.88 199 ASP A N 1
ATOM 1630 C CA . ASP A 1 199 ? -12.278 -22.545 13.126 1.00 79.88 199 ASP A CA 1
ATOM 1631 C C . ASP A 1 199 ? -11.557 -23.712 13.829 1.00 79.88 199 ASP A C 1
ATOM 1633 O O . ASP A 1 199 ? -10.475 -24.136 13.408 1.00 79.88 199 ASP A O 1
ATOM 1637 N N . GLU A 1 200 ? -12.114 -24.179 14.949 1.00 65.88 200 GLU A N 1
ATOM 1638 C CA . GLU A 1 200 ? -11.683 -25.428 15.576 1.00 65.88 200 GLU A CA 1
ATOM 1639 C C . GLU A 1 200 ? -12.165 -26.581 14.681 1.00 65.88 200 GLU A C 1
ATOM 1641 O O . GLU A 1 200 ? -13.340 -26.948 14.724 1.00 65.88 200 GLU A O 1
ATOM 1646 N N . ASP A 1 201 ? -11.271 -27.109 13.839 1.00 49.72 201 ASP A N 1
ATOM 1647 C CA . ASP A 1 201 ? -11.442 -28.421 13.192 1.00 49.72 201 ASP A CA 1
ATOM 1648 C C . ASP A 1 201 ? -11.362 -29.568 14.222 1.00 49.72 201 ASP A C 1
ATOM 1650 O O . ASP A 1 201 ? -10.415 -29.576 15.050 1.00 49.72 201 ASP A O 1
#